Protein AF-A2HF46-F1 (afdb_monomer)

Structure (mmCIF, N/CA/C/O backbone):
data_AF-A2HF46-F1
#
_entry.id   AF-A2HF46-F1
#
loop_
_atom_site.group_PDB
_atom_site.id
_atom_site.type_symbol
_atom_site.label_atom_id
_atom_site.label_alt_id
_atom_site.label_comp_id
_atom_site.label_asym_id
_atom_site.label_entity_id
_atom_site.label_seq_id
_atom_site.pdbx_PDB_ins_code
_atom_site.Cartn_x
_atom_site.Cartn_y
_atom_site.Cartn_z
_atom_site.occupancy
_atom_site.B_iso_or_equiv
_atom_site.auth_seq_id
_atom_site.auth_comp_id
_atom_site.auth_asym_id
_atom_site.auth_atom_id
_atom_site.pdbx_PDB_model_num
ATOM 1 N N . MET A 1 1 ? 88.690 18.886 -128.920 1.00 40.12 1 MET A N 1
ATOM 2 C CA . MET A 1 1 ? 88.662 17.830 -127.889 1.00 40.12 1 MET A CA 1
ATOM 3 C C . MET A 1 1 ? 87.475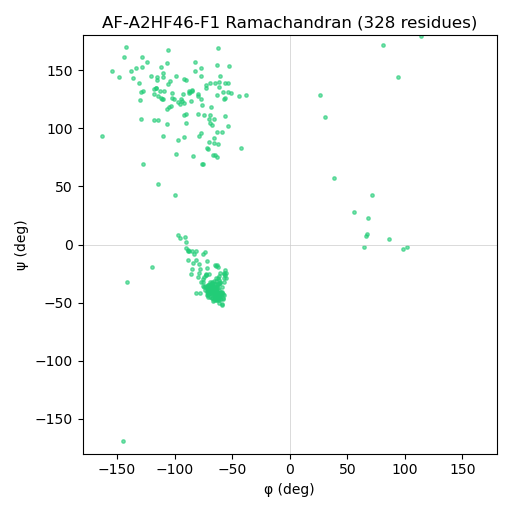 18.103 -126.992 1.00 40.12 1 MET A C 1
ATOM 5 O O . MET A 1 1 ? 87.341 19.216 -126.506 1.00 40.12 1 MET A O 1
ATOM 9 N N . SER A 1 2 ? 86.586 17.118 -126.923 1.00 44.44 2 SER A N 1
ATOM 10 C CA . SER A 1 2 ? 85.356 17.098 -126.138 1.00 44.44 2 SER A CA 1
ATOM 11 C C . SER A 1 2 ? 85.666 16.823 -124.667 1.00 44.44 2 SER A C 1
ATOM 13 O O . SER A 1 2 ? 86.556 16.020 -124.392 1.00 44.44 2 SER A O 1
ATOM 15 N N . SER A 1 3 ? 84.902 17.429 -123.761 1.00 46.41 3 SER A N 1
ATOM 16 C CA . SER A 1 3 ? 84.481 16.767 -122.523 1.00 46.41 3 SER A CA 1
ATOM 17 C C . SER A 1 3 ? 83.308 17.536 -121.910 1.00 46.41 3 SER A C 1
ATOM 19 O O . SER A 1 3 ? 83.496 18.499 -121.166 1.00 46.41 3 SER A O 1
ATOM 21 N N . GLU A 1 4 ? 82.096 17.099 -122.250 1.00 52.16 4 GLU A N 1
ATOM 22 C CA . GLU A 1 4 ? 80.909 17.287 -121.416 1.00 52.16 4 GLU A CA 1
ATOM 23 C C . GLU A 1 4 ? 81.161 16.655 -120.040 1.00 52.16 4 GLU A C 1
ATOM 25 O O . GLU A 1 4 ? 81.597 15.507 -119.947 1.00 52.16 4 GLU A O 1
ATOM 30 N N . VAL A 1 5 ? 80.875 17.395 -118.969 1.00 51.78 5 VAL A N 1
ATOM 31 C CA . VAL A 1 5 ? 80.829 16.857 -117.605 1.00 51.78 5 VAL A CA 1
ATOM 32 C C . VAL A 1 5 ? 79.366 16.777 -117.188 1.00 51.78 5 VAL A C 1
ATOM 34 O O . VAL A 1 5 ? 78.722 17.778 -116.882 1.00 51.78 5 VAL A O 1
ATOM 37 N N . THR A 1 6 ? 78.836 15.560 -117.203 1.00 53.19 6 THR A N 1
ATOM 38 C CA . THR A 1 6 ? 77.511 15.198 -116.698 1.00 53.19 6 THR A CA 1
ATOM 39 C C . THR A 1 6 ? 77.478 15.131 -115.167 1.00 53.19 6 THR A C 1
ATOM 41 O O . THR A 1 6 ? 78.187 14.335 -114.560 1.00 53.19 6 THR A O 1
ATOM 44 N N . ARG A 1 7 ? 76.606 15.970 -114.592 1.00 61.38 7 ARG A N 1
ATOM 45 C CA . ARG A 1 7 ? 75.679 15.785 -113.452 1.00 61.38 7 ARG A CA 1
ATOM 46 C C . ARG A 1 7 ? 76.002 14.738 -112.366 1.00 61.38 7 ARG A C 1
ATOM 48 O O . ARG A 1 7 ? 76.012 13.542 -112.634 1.00 61.38 7 ARG A O 1
ATOM 55 N N . ALA A 1 8 ? 75.969 15.182 -111.108 1.00 50.22 8 ALA A N 1
ATOM 56 C CA . ALA A 1 8 ? 75.454 14.383 -109.995 1.00 50.22 8 ALA A CA 1
ATOM 57 C C . ALA A 1 8 ? 74.435 15.223 -109.204 1.00 50.22 8 ALA A C 1
ATOM 59 O O . ALA A 1 8 ? 74.787 16.196 -108.539 1.00 50.22 8 ALA A O 1
ATOM 60 N N . GLU A 1 9 ? 73.155 14.875 -109.331 1.00 51.88 9 GLU A N 1
ATOM 61 C CA . GLU A 1 9 ? 72.095 15.348 -108.444 1.00 51.88 9 GLU A CA 1
ATOM 62 C C . GLU A 1 9 ? 72.312 14.698 -107.077 1.00 51.88 9 GLU A C 1
ATOM 64 O O . GLU A 1 9 ? 72.171 13.486 -106.929 1.00 51.88 9 GLU A O 1
ATOM 69 N N . ASN A 1 10 ? 72.680 15.496 -106.074 1.00 55.69 10 ASN A N 1
ATOM 70 C CA . ASN A 1 10 ? 72.633 15.059 -104.685 1.00 55.69 10 ASN A CA 1
ATOM 71 C C . ASN A 1 10 ? 71.162 14.942 -104.273 1.00 55.69 10 ASN A C 1
ATOM 73 O O . ASN A 1 10 ? 70.575 15.889 -103.744 1.00 55.69 10 ASN A O 1
ATOM 77 N N . GLU A 1 11 ? 70.565 13.774 -104.508 1.00 54.84 11 GLU A N 1
ATOM 78 C CA . GLU A 1 11 ? 69.392 13.342 -103.759 1.00 54.84 11 GLU A CA 1
ATOM 79 C C . GLU A 1 11 ? 69.776 13.304 -102.275 1.00 54.84 11 GLU A C 1
ATOM 81 O O . GLU A 1 11 ? 70.360 12.344 -101.769 1.00 54.84 11 GLU A O 1
ATOM 86 N N . TYR A 1 12 ? 69.445 14.375 -101.551 1.00 55.72 12 TYR A N 1
ATOM 87 C CA . TYR A 1 12 ? 69.321 14.328 -100.101 1.00 55.72 12 TYR A CA 1
ATOM 88 C C . TYR A 1 12 ? 68.190 13.350 -99.776 1.00 55.72 12 TYR A C 1
ATOM 90 O O . TYR A 1 12 ? 67.029 13.725 -99.616 1.00 55.72 12 TYR A O 1
ATOM 98 N N . SER A 1 13 ? 68.534 12.068 -99.690 1.00 54.44 13 SER A N 1
ATOM 99 C CA . SER A 1 13 ? 67.703 11.046 -99.078 1.00 54.44 13 SER A CA 1
ATOM 100 C C . SER A 1 13 ? 67.338 11.527 -97.671 1.00 54.44 13 SER A C 1
ATOM 102 O O . SER A 1 13 ? 68.145 11.416 -96.746 1.00 54.44 13 SER A O 1
ATOM 104 N N . LYS A 1 14 ? 66.110 12.028 -97.479 1.00 58.28 14 LYS A N 1
ATOM 105 C CA . LYS A 1 14 ? 65.478 12.128 -96.156 1.00 58.28 14 LYS A CA 1
ATOM 106 C C . LYS A 1 14 ? 65.265 10.706 -95.631 1.00 58.28 14 LYS A C 1
ATOM 108 O O . LYS A 1 14 ? 64.164 10.168 -95.662 1.00 58.28 14 LYS A O 1
ATOM 113 N N . LYS A 1 15 ? 66.342 10.080 -95.157 1.00 64.19 15 LYS A N 1
ATOM 114 C CA . LYS A 1 15 ? 66.263 8.896 -94.309 1.00 64.19 15 LYS A CA 1
ATOM 115 C C . LYS A 1 15 ? 65.887 9.389 -92.924 1.00 64.19 15 LYS A C 1
ATOM 117 O O . LYS A 1 15 ? 66.737 9.841 -92.158 1.00 64.19 15 LYS A O 1
ATOM 122 N N . THR A 1 16 ? 64.598 9.337 -92.619 1.00 61.47 16 THR A N 1
ATOM 123 C CA . THR A 1 16 ? 64.128 9.382 -91.238 1.00 61.47 16 THR A CA 1
ATOM 124 C C . THR A 1 16 ? 64.820 8.234 -90.509 1.00 61.47 16 THR A C 1
ATOM 126 O O . THR A 1 16 ? 64.578 7.070 -90.823 1.00 61.47 16 THR A O 1
ATOM 129 N N . HIS A 1 17 ? 65.741 8.547 -89.604 1.00 65.56 17 HIS A N 1
ATOM 130 C CA . HIS A 1 17 ? 66.353 7.551 -88.737 1.00 65.56 17 HIS A CA 1
ATOM 131 C C . HIS A 1 17 ? 65.698 7.675 -87.365 1.00 65.56 17 HIS A C 1
ATOM 133 O O . HIS A 1 17 ? 65.527 8.773 -86.840 1.00 65.56 17 HIS A O 1
ATOM 139 N N . ILE A 1 18 ? 65.256 6.542 -86.830 1.00 69.81 18 ILE A N 1
ATOM 140 C CA . ILE A 1 18 ? 64.544 6.455 -85.559 1.00 69.81 18 ILE A CA 1
ATOM 141 C C . ILE A 1 18 ? 65.448 5.675 -84.614 1.00 69.81 18 ILE A C 1
ATOM 143 O O . ILE A 1 18 ? 65.908 4.586 -84.962 1.00 69.81 18 ILE A O 1
ATOM 147 N N . HIS A 1 19 ? 65.709 6.224 -83.428 1.00 74.44 19 HIS A N 1
ATOM 148 C CA . HIS A 1 19 ? 66.385 5.489 -82.368 1.00 74.44 19 HIS A CA 1
ATOM 149 C C . HIS A 1 19 ? 65.351 4.889 -81.420 1.00 74.44 19 HIS A C 1
ATOM 151 O O . HIS A 1 19 ? 64.557 5.610 -80.822 1.00 74.44 19 HIS A O 1
ATOM 157 N N . THR A 1 20 ? 65.355 3.566 -81.282 1.00 80.69 20 THR A N 1
ATOM 158 C CA . THR A 1 20 ? 64.584 2.874 -80.243 1.00 80.69 20 THR A CA 1
ATOM 159 C C . THR A 1 20 ? 65.350 2.895 -78.925 1.00 80.69 20 THR A C 1
ATOM 161 O O . THR A 1 20 ? 66.574 2.997 -78.936 1.00 80.69 20 THR A O 1
ATOM 164 N N . ILE A 1 21 ? 64.664 2.742 -77.787 1.00 81.44 21 ILE A N 1
ATOM 165 C CA . ILE A 1 21 ? 65.291 2.758 -76.450 1.00 81.44 21 ILE A CA 1
ATOM 166 C C . ILE A 1 21 ? 66.421 1.717 -76.311 1.00 81.44 21 ILE A C 1
ATOM 168 O O . ILE A 1 21 ? 67.405 1.956 -75.623 1.00 81.44 21 ILE A O 1
ATOM 172 N N . ALA A 1 22 ? 66.319 0.609 -77.056 1.00 80.31 22 ALA A N 1
ATOM 173 C CA . ALA A 1 22 ? 67.330 -0.444 -77.152 1.00 80.31 22 ALA A CA 1
ATOM 174 C C . ALA A 1 22 ? 68.654 0.007 -77.802 1.00 80.31 22 ALA A C 1
ATOM 176 O O . ALA A 1 22 ? 69.669 -0.662 -77.636 1.00 80.31 22 ALA A O 1
ATOM 177 N N . ASN A 1 23 ? 68.666 1.138 -78.519 1.00 86.38 23 ASN A N 1
ATOM 178 C CA . ASN A 1 23 ? 69.874 1.684 -79.144 1.00 86.38 23 ASN A CA 1
ATOM 179 C C . ASN A 1 23 ? 70.808 2.355 -78.124 1.00 86.38 23 ASN A C 1
ATOM 181 O O . ASN A 1 23 ? 71.918 2.736 -78.486 1.00 86.38 23 ASN A O 1
ATOM 185 N N . ILE A 1 24 ? 70.367 2.515 -76.870 1.00 83.44 24 ILE A N 1
ATOM 186 C CA . ILE A 1 24 ? 71.181 3.011 -75.762 1.00 83.44 24 ILE A CA 1
ATOM 187 C C . ILE A 1 24 ? 71.264 1.899 -74.716 1.00 83.44 24 ILE A C 1
ATOM 189 O O . ILE A 1 24 ? 70.296 1.608 -74.010 1.00 83.44 24 ILE A O 1
ATOM 193 N N . THR A 1 25 ? 72.436 1.273 -74.628 1.00 85.69 25 THR A N 1
ATOM 194 C CA . THR A 1 25 ? 72.727 0.201 -73.670 1.00 85.69 25 THR A CA 1
ATOM 195 C C . THR A 1 25 ? 72.347 0.633 -72.249 1.00 85.69 25 THR A C 1
ATOM 197 O O . THR A 1 25 ? 72.730 1.713 -71.804 1.00 85.69 25 THR A O 1
ATOM 200 N N . ASN A 1 26 ? 71.590 -0.212 -71.543 1.00 85.19 26 ASN A N 1
ATOM 201 C CA . ASN A 1 26 ? 71.140 -0.036 -70.151 1.00 85.19 26 ASN A CA 1
ATOM 202 C C . ASN A 1 26 ? 70.155 1.121 -69.880 1.00 85.19 26 ASN A C 1
ATOM 204 O O . ASN A 1 26 ? 69.815 1.375 -68.721 1.00 85.19 26 ASN A O 1
ATOM 208 N N . LEU A 1 27 ? 69.637 1.806 -70.908 1.00 84.19 27 LEU A N 1
ATOM 209 C CA . LEU A 1 27 ? 68.664 2.888 -70.704 1.00 84.19 27 LEU A CA 1
ATOM 210 C C . LEU A 1 27 ? 67.343 2.377 -70.106 1.00 84.19 27 LEU A C 1
ATOM 212 O O . LEU A 1 27 ? 66.789 3.016 -69.214 1.00 84.19 27 LEU A O 1
ATOM 216 N N . GLN A 1 28 ? 66.866 1.210 -70.552 1.00 84.62 28 GLN A N 1
ATOM 217 C CA . GLN A 1 28 ? 65.639 0.604 -70.026 1.00 84.62 28 GLN A CA 1
ATOM 218 C C . GLN A 1 28 ? 65.771 0.245 -68.538 1.00 84.62 28 GLN A C 1
ATOM 220 O O . GLN A 1 28 ? 64.878 0.553 -67.757 1.00 84.62 28 GLN A O 1
ATOM 225 N N . GLU A 1 29 ? 66.894 -0.348 -68.128 1.00 81.56 29 GLU A N 1
ATOM 226 C CA . GLU A 1 29 ? 67.159 -0.682 -66.721 1.00 81.56 29 GLU A CA 1
ATOM 227 C C . GLU A 1 29 ? 67.271 0.575 -65.850 1.00 81.56 29 GLU A C 1
ATOM 229 O O . GLU A 1 29 ? 66.678 0.632 -64.776 1.00 81.56 29 GLU A O 1
ATOM 234 N N . THR A 1 30 ? 67.953 1.615 -66.346 1.00 82.25 30 THR A N 1
ATOM 235 C CA . THR A 1 30 ? 68.118 2.897 -65.636 1.00 82.25 30 THR A CA 1
ATOM 236 C C . THR A 1 30 ? 66.785 3.621 -65.423 1.00 82.25 30 THR A C 1
ATOM 238 O O . THR A 1 30 ? 66.580 4.264 -64.394 1.00 82.25 30 THR A O 1
ATOM 241 N N . LEU A 1 31 ? 65.870 3.545 -66.395 1.00 79.50 31 LEU A N 1
ATOM 242 C CA . LEU A 1 31 ? 64.523 4.105 -66.261 1.00 79.50 31 LEU A CA 1
ATOM 243 C C . LEU A 1 31 ? 63.672 3.278 -65.296 1.00 79.50 31 LEU A C 1
ATOM 245 O O . LEU A 1 31 ? 63.031 3.847 -64.414 1.00 79.50 31 LEU A O 1
ATOM 249 N N . ASN A 1 32 ? 63.734 1.950 -65.401 1.00 79.00 32 ASN A N 1
ATOM 250 C CA . ASN A 1 32 ? 63.013 1.049 -64.503 1.00 79.00 32 ASN A CA 1
ATOM 251 C C . ASN A 1 32 ? 63.480 1.196 -63.038 1.00 79.00 32 ASN A C 1
ATOM 253 O O . ASN A 1 32 ? 62.683 1.029 -62.119 1.00 79.00 32 ASN A O 1
ATOM 257 N N . SER A 1 33 ? 64.739 1.582 -62.790 1.00 75.00 33 SER A N 1
ATOM 258 C CA . SER A 1 33 ? 65.275 1.783 -61.435 1.00 75.00 33 SER A CA 1
ATOM 259 C C . SER A 1 33 ? 64.939 3.141 -60.801 1.00 75.00 33 SER A C 1
ATOM 261 O O . SER A 1 33 ? 65.307 3.380 -59.654 1.00 75.00 33 SER A O 1
ATOM 263 N N . LYS A 1 34 ? 64.300 4.068 -61.529 1.00 73.88 34 LYS A N 1
ATOM 264 C CA . LYS A 1 34 ? 64.029 5.435 -61.043 1.00 73.88 34 LYS A CA 1
ATOM 265 C C . LYS A 1 34 ? 62.706 5.582 -60.282 1.00 73.88 34 LYS A C 1
ATOM 267 O O . LYS A 1 34 ? 62.532 6.615 -59.644 1.00 73.88 34 LYS A O 1
ATOM 272 N N . SER A 1 35 ? 61.797 4.603 -60.337 1.00 63.38 35 SER A N 1
ATOM 273 C CA . SER A 1 35 ? 60.457 4.730 -59.732 1.00 63.38 35 SER A CA 1
ATOM 274 C C . SER A 1 35 ? 59.915 3.465 -59.047 1.00 63.38 35 SER A C 1
ATOM 276 O O . SER A 1 35 ? 59.214 3.593 -58.048 1.00 63.38 35 SER A O 1
ATOM 278 N N . ASP A 1 36 ? 60.241 2.252 -59.512 1.00 57.47 36 ASP A N 1
ATOM 279 C CA . ASP A 1 36 ? 59.421 1.066 -59.182 1.00 57.47 36 ASP A CA 1
ATOM 280 C C . ASP A 1 36 ? 59.903 0.199 -58.007 1.00 57.47 36 ASP A C 1
ATOM 282 O O . ASP A 1 36 ? 59.319 -0.849 -57.731 1.00 57.47 36 ASP A O 1
ATOM 286 N N . VAL A 1 37 ? 60.917 0.622 -57.250 1.00 63.06 37 VAL A N 1
ATOM 287 C CA . VAL A 1 37 ? 61.273 -0.052 -55.990 1.00 63.06 37 VAL A CA 1
ATOM 288 C C . VAL A 1 37 ? 60.898 0.877 -54.850 1.00 63.06 37 VAL A C 1
ATOM 290 O O . VAL A 1 37 ? 61.644 1.794 -54.520 1.00 63.06 37 VAL A O 1
ATOM 293 N N . GLY A 1 38 ? 59.683 0.676 -54.333 1.00 62.44 38 GLY A N 1
ATOM 294 C CA . GLY A 1 38 ? 59.018 1.539 -53.361 1.00 62.44 38 GLY A CA 1
ATOM 295 C C . GLY A 1 38 ? 59.958 2.123 -52.309 1.00 62.44 38 GLY A C 1
ATOM 296 O O . GLY A 1 38 ? 60.704 1.406 -51.644 1.00 62.44 38 GLY A O 1
ATOM 297 N N . HIS A 1 39 ? 59.890 3.440 -52.154 1.00 70.19 39 HIS A N 1
ATOM 298 C CA . HIS A 1 39 ? 60.522 4.132 -51.046 1.00 70.19 39 HIS A CA 1
ATOM 299 C C . HIS A 1 39 ? 59.473 4.402 -49.968 1.00 70.19 39 HIS A C 1
ATOM 301 O O . HIS A 1 39 ? 58.301 4.651 -50.255 1.00 70.19 39 HIS A O 1
ATOM 307 N N . THR A 1 40 ? 59.902 4.335 -48.714 1.00 69.88 40 THR A N 1
ATOM 308 C CA . THR A 1 40 ? 59.088 4.664 -47.545 1.00 69.88 40 THR A CA 1
ATOM 309 C C . THR A 1 40 ? 59.714 5.854 -46.849 1.00 69.88 40 THR A C 1
ATOM 311 O O . THR A 1 40 ? 60.922 5.838 -46.617 1.00 69.88 40 THR A O 1
ATOM 314 N N . HIS A 1 41 ? 58.901 6.833 -46.467 1.00 75.62 41 HIS A N 1
ATOM 315 C CA . HIS A 1 41 ? 59.361 7.913 -45.610 1.00 75.62 41 HIS A CA 1
ATOM 316 C C . HIS A 1 41 ? 59.217 7.529 -44.138 1.00 75.62 41 HIS A C 1
ATOM 318 O O . HIS A 1 41 ? 58.157 7.062 -43.713 1.00 75.62 41 HIS A O 1
ATOM 324 N N . SER A 1 42 ? 60.276 7.715 -43.353 1.00 77.00 42 SER A N 1
ATOM 325 C CA . SER A 1 42 ? 60.193 7.562 -41.897 1.00 77.00 42 SER A CA 1
ATOM 326 C C . SER A 1 42 ? 59.639 8.838 -41.274 1.00 77.00 42 SER A C 1
ATOM 328 O O . SER A 1 42 ? 59.883 9.935 -41.762 1.00 77.00 42 SER A O 1
ATOM 330 N N . ILE A 1 43 ? 58.918 8.723 -40.157 1.00 75.62 43 ILE A N 1
ATOM 331 C CA . ILE A 1 43 ? 58.291 9.881 -39.492 1.00 75.62 43 ILE A CA 1
ATOM 332 C C . ILE A 1 43 ? 59.311 10.971 -39.105 1.00 75.62 43 ILE A C 1
ATOM 334 O O . ILE A 1 43 ? 58.964 12.146 -39.039 1.00 75.62 43 ILE A O 1
ATOM 338 N N . SER A 1 44 ? 60.576 10.586 -38.905 1.00 75.94 44 SER A N 1
ATOM 339 C CA . SER A 1 44 ? 61.719 11.473 -38.655 1.00 75.94 44 SER A CA 1
ATOM 340 C C . SER A 1 44 ? 62.058 12.409 -39.818 1.00 75.94 44 SER A C 1
ATOM 342 O O . SER A 1 44 ? 62.773 13.383 -39.619 1.00 75.94 44 SER A O 1
ATOM 344 N N . GLU A 1 45 ? 61.581 12.109 -41.026 1.00 79.75 45 GLU A N 1
ATOM 345 C CA . GLU A 1 45 ? 61.799 12.906 -42.238 1.00 79.75 45 GLU A CA 1
ATOM 346 C C . GLU A 1 45 ? 60.737 14.004 -42.408 1.00 79.75 45 GLU A C 1
ATOM 348 O O . GLU A 1 45 ? 60.848 14.844 -43.299 1.00 79.75 45 GLU A O 1
ATOM 353 N N . ILE A 1 46 ? 59.716 14.023 -41.542 1.00 81.31 46 ILE A N 1
ATOM 354 C CA . ILE A 1 46 ? 58.697 15.071 -41.503 1.00 81.31 46 ILE A CA 1
ATOM 355 C C . ILE A 1 46 ? 59.158 16.150 -40.520 1.00 81.31 46 ILE A C 1
ATOM 357 O O . ILE A 1 46 ? 58.909 16.080 -39.312 1.00 81.31 46 ILE A O 1
ATOM 361 N N . THR A 1 47 ? 59.843 17.163 -41.046 1.00 80.75 47 THR A N 1
ATOM 362 C CA . THR A 1 47 ? 60.249 18.349 -40.283 1.00 80.75 47 THR A CA 1
ATOM 363 C C . THR A 1 47 ? 59.020 19.016 -39.651 1.00 80.75 47 THR A C 1
ATOM 365 O O . THR A 1 47 ? 57.960 19.096 -40.269 1.00 80.75 47 THR A O 1
ATOM 368 N N . ASP A 1 48 ? 59.144 19.473 -38.404 1.00 77.94 48 ASP A N 1
ATOM 369 C CA . ASP A 1 48 ? 58.106 20.192 -37.642 1.00 77.94 48 ASP A CA 1
ATOM 370 C C . ASP A 1 48 ? 56.844 19.398 -37.246 1.00 77.94 48 ASP A C 1
ATOM 372 O O . ASP A 1 48 ? 55.905 19.969 -36.677 1.00 77.94 48 ASP A O 1
ATOM 376 N N . LEU A 1 49 ? 56.815 18.074 -37.446 1.00 80.88 49 LEU A N 1
ATOM 377 C CA . LEU A 1 49 ? 55.695 17.243 -36.988 1.00 80.88 49 LEU A CA 1
ATOM 378 C C . LEU A 1 49 ? 55.529 17.293 -35.461 1.00 80.88 49 LEU A C 1
ATOM 380 O O . LEU A 1 49 ? 54.408 17.437 -34.970 1.00 80.88 49 LEU A O 1
ATOM 384 N N . ASN A 1 50 ? 56.639 17.242 -34.715 1.00 74.31 50 ASN A N 1
ATOM 385 C CA . ASN A 1 50 ? 56.614 17.334 -33.251 1.00 74.31 50 ASN A CA 1
ATOM 386 C C . ASN A 1 50 ? 56.061 18.693 -32.781 1.00 74.31 50 ASN A C 1
ATOM 388 O O . ASN A 1 50 ? 55.193 18.748 -31.915 1.00 74.31 50 ASN A O 1
ATOM 392 N N . VAL A 1 51 ? 56.470 19.782 -33.443 1.00 75.94 51 VAL A N 1
ATOM 393 C CA . VAL A 1 51 ? 55.993 21.149 -33.164 1.00 75.94 51 VAL A CA 1
ATOM 394 C C . VAL A 1 51 ? 54.495 21.298 -33.470 1.00 75.94 51 VAL A C 1
ATOM 396 O O . VAL A 1 51 ? 53.766 21.959 -32.730 1.00 75.94 51 VAL A O 1
ATOM 399 N N . SER A 1 52 ? 54.004 20.674 -34.545 1.00 75.88 52 SER A N 1
ATOM 400 C CA . SER A 1 52 ? 52.578 20.700 -34.907 1.00 75.88 52 SER A CA 1
ATOM 401 C C . SER A 1 52 ? 51.703 19.869 -33.962 1.00 75.88 52 SER A C 1
ATOM 403 O O . SER A 1 52 ? 50.566 20.256 -33.684 1.00 75.88 52 SER A O 1
ATOM 405 N N . LEU A 1 53 ? 52.214 18.743 -33.454 1.00 75.62 53 LEU A N 1
ATOM 406 C CA . LEU A 1 53 ? 51.505 17.902 -32.485 1.00 75.62 53 LEU A CA 1
ATOM 407 C C . LEU A 1 53 ? 51.411 18.568 -31.108 1.00 75.62 53 LEU A C 1
ATOM 409 O O . LEU A 1 53 ? 50.339 18.544 -30.504 1.00 75.62 53 LEU A O 1
ATOM 413 N N . GLU A 1 54 ? 52.476 19.227 -30.648 1.00 68.31 54 GLU A N 1
ATOM 414 C CA . GLU A 1 54 ? 52.467 19.986 -29.390 1.00 68.31 54 GLU A CA 1
ATOM 415 C C . GLU A 1 54 ? 51.463 21.153 -29.424 1.00 68.31 54 GLU A C 1
ATOM 417 O O . GLU A 1 54 ? 50.776 21.395 -28.434 1.00 68.31 54 GLU A O 1
ATOM 422 N N . LYS A 1 55 ? 51.261 21.802 -30.582 1.00 69.19 55 LYS A N 1
ATOM 423 C CA . LYS A 1 55 ? 50.227 22.845 -30.759 1.00 69.19 55 LYS A CA 1
ATOM 424 C C . LYS A 1 55 ? 48.785 22.326 -30.738 1.00 69.19 55 LYS A C 1
ATOM 426 O O . LYS A 1 55 ? 47.878 23.092 -30.429 1.00 69.19 55 LYS A O 1
ATOM 431 N N . LYS A 1 56 ? 48.538 21.054 -31.078 1.00 67.06 56 LYS A N 1
ATOM 432 C CA . LYS A 1 56 ? 47.190 20.449 -31.015 1.00 67.06 56 LYS A CA 1
ATOM 433 C C . LYS A 1 56 ? 46.778 20.037 -29.600 1.00 67.06 56 LYS A C 1
ATOM 435 O O . LYS A 1 56 ? 45.596 19.793 -29.372 1.00 67.06 56 LYS A O 1
ATOM 440 N N . ALA A 1 57 ? 47.726 19.933 -28.674 1.00 57.50 57 ALA A N 1
ATOM 441 C CA . ALA A 1 57 ? 47.507 19.433 -27.324 1.00 57.50 57 ALA A CA 1
ATOM 442 C C . ALA A 1 57 ? 47.732 20.526 -26.271 1.00 57.50 57 ALA A C 1
ATOM 444 O O . ALA A 1 57 ? 48.470 20.314 -25.307 1.00 57.50 57 ALA A O 1
ATOM 445 N N . ASP A 1 58 ? 47.085 21.685 -26.419 1.00 62.59 58 ASP A N 1
ATOM 446 C CA . ASP A 1 58 ? 47.060 22.675 -25.343 1.00 62.59 58 ASP A CA 1
ATOM 447 C C . ASP A 1 58 ? 46.150 22.176 -24.205 1.00 62.59 58 ASP A C 1
ATOM 449 O O . ASP A 1 58 ? 44.956 22.468 -24.119 1.00 62.59 58 ASP A O 1
ATOM 453 N N . LYS A 1 59 ? 46.725 21.333 -23.339 1.00 64.38 59 LYS A N 1
ATOM 454 C CA . LYS A 1 59 ? 46.071 20.778 -22.143 1.00 64.38 59 LYS A CA 1
ATOM 455 C C . LYS A 1 59 ? 45.567 21.883 -21.212 1.00 64.38 59 LYS A C 1
ATOM 457 O O . LYS A 1 59 ? 44.629 21.651 -20.457 1.00 64.38 59 LYS A O 1
ATOM 462 N N . THR A 1 60 ? 46.173 23.067 -21.278 1.00 65.69 60 THR A N 1
ATOM 463 C CA . THR A 1 60 ? 45.776 24.257 -20.522 1.00 65.69 60 THR A CA 1
ATOM 464 C C . 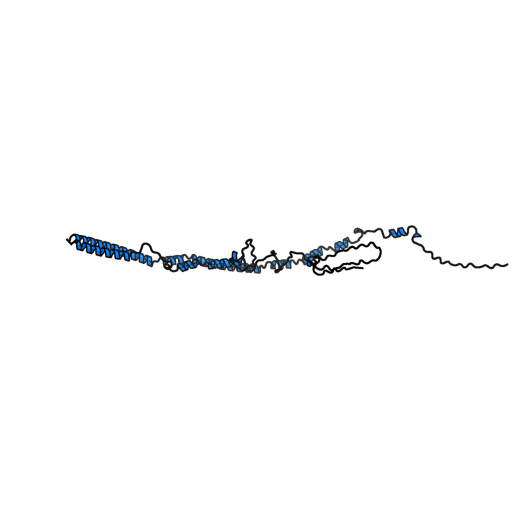THR A 1 60 ? 44.425 24.772 -20.996 1.00 65.69 60 THR A C 1
ATOM 466 O O . THR A 1 60 ? 43.558 24.990 -20.160 1.00 65.69 60 THR A O 1
ATOM 469 N N . TYR A 1 61 ? 44.221 24.868 -22.316 1.00 65.88 61 TYR A N 1
ATOM 470 C CA . TYR A 1 61 ? 42.955 25.293 -22.922 1.00 65.88 61 TYR A CA 1
ATOM 471 C C . TYR A 1 61 ? 41.821 24.305 -22.626 1.00 65.88 61 TYR A C 1
ATOM 473 O O . TYR A 1 61 ? 40.751 24.700 -22.174 1.00 65.88 61 TYR A O 1
ATOM 481 N N . VAL A 1 62 ? 42.067 22.999 -22.795 1.00 66.06 62 VAL A N 1
ATOM 482 C CA . VAL A 1 62 ? 41.049 21.971 -22.507 1.00 66.06 62 VAL A CA 1
ATOM 483 C C . VAL A 1 62 ? 40.676 21.957 -21.023 1.00 66.06 62 VAL A C 1
ATOM 485 O O . VAL A 1 62 ? 39.497 21.849 -20.701 1.00 66.06 62 VAL A O 1
ATOM 488 N N . ASN A 1 63 ? 41.646 22.105 -20.115 1.00 68.00 63 ASN A N 1
ATOM 489 C CA . ASN A 1 63 ? 41.366 22.157 -18.681 1.00 68.00 63 ASN A CA 1
ATOM 490 C C . ASN A 1 63 ? 40.674 23.462 -18.268 1.00 68.00 63 ASN A C 1
ATOM 492 O O . ASN A 1 63 ? 39.753 23.402 -17.461 1.00 68.00 63 ASN A O 1
ATOM 496 N N . SER A 1 64 ? 41.056 24.618 -18.822 1.00 66.38 64 SER A N 1
ATOM 497 C CA . SER A 1 64 ? 40.391 25.891 -18.516 1.00 66.38 64 SER A CA 1
ATOM 498 C C . SER A 1 64 ? 38.958 25.924 -19.038 1.00 66.38 64 SER A C 1
ATOM 500 O O . SER A 1 64 ? 38.061 26.368 -18.336 1.00 66.38 64 SER A O 1
ATOM 502 N N . GLU A 1 65 ? 38.723 25.400 -20.241 1.00 68.56 65 GLU A N 1
ATOM 503 C CA . GLU A 1 65 ? 37.398 25.361 -20.859 1.00 68.56 65 GLU A CA 1
ATOM 504 C C . GLU A 1 65 ? 36.506 24.282 -20.215 1.00 68.56 65 GLU A C 1
ATOM 506 O O . GLU A 1 65 ? 35.287 24.434 -20.159 1.00 68.56 65 GLU A O 1
ATOM 511 N N . LEU A 1 66 ? 37.096 23.206 -19.675 1.00 67.81 66 LEU A N 1
ATOM 512 C CA . LEU A 1 66 ? 36.394 22.233 -18.834 1.00 67.81 66 LEU A CA 1
ATOM 513 C C . LEU A 1 66 ? 36.071 22.815 -17.449 1.00 67.81 66 LEU A C 1
ATOM 515 O O . LEU A 1 66 ? 34.966 22.599 -16.965 1.00 67.81 66 LEU A O 1
ATOM 519 N N . GLU A 1 67 ? 36.979 23.574 -16.828 1.00 65.62 67 GLU A N 1
ATOM 520 C CA . GLU A 1 67 ? 36.702 24.279 -15.568 1.00 65.62 67 GLU A CA 1
ATOM 521 C C . GLU A 1 67 ? 35.667 25.404 -15.731 1.00 65.62 67 GLU A C 1
ATOM 523 O O . GLU A 1 67 ? 34.867 25.609 -14.823 1.00 65.62 67 GLU A O 1
ATOM 528 N N . GLU A 1 68 ? 35.621 26.081 -16.882 1.00 64.38 68 GLU A N 1
ATOM 529 C CA . GLU A 1 68 ? 34.602 27.087 -17.214 1.00 64.38 68 GLU A CA 1
ATOM 530 C C . GLU A 1 68 ? 33.235 26.448 -17.526 1.00 64.38 68 GLU A C 1
ATOM 532 O O . GLU A 1 68 ? 32.200 26.945 -17.086 1.00 64.38 68 GLU A O 1
ATOM 537 N N . LYS A 1 69 ? 33.206 25.303 -18.230 1.00 64.31 69 LYS A N 1
ATOM 538 C CA . LYS A 1 69 ? 31.968 24.539 -18.505 1.00 64.31 69 LYS A CA 1
ATOM 539 C C . LYS A 1 69 ? 31.423 23.814 -17.274 1.00 64.31 69 LYS A C 1
ATOM 541 O O . LYS A 1 69 ? 30.223 23.542 -17.207 1.00 64.31 69 LYS A O 1
ATOM 546 N N . VAL A 1 70 ? 32.275 23.489 -16.302 1.00 58.31 70 VAL A N 1
ATOM 547 C CA . VAL A 1 70 ? 31.864 22.987 -14.984 1.00 58.31 70 VAL A CA 1
ATOM 548 C C . VAL A 1 70 ? 31.535 24.194 -14.113 1.00 58.31 70 VAL A C 1
ATOM 550 O O . VAL A 1 70 ? 32.290 24.604 -13.236 1.00 58.31 70 VAL A O 1
ATOM 553 N N . ASP A 1 71 ? 30.369 24.771 -14.377 1.00 64.38 71 ASP A N 1
ATOM 554 C CA . ASP A 1 71 ? 29.845 25.925 -13.663 1.00 64.38 71 ASP A CA 1
ATOM 555 C C . ASP A 1 71 ? 29.551 25.537 -12.199 1.00 64.38 71 ASP A C 1
ATOM 557 O O . ASP A 1 71 ? 28.473 25.059 -11.826 1.00 64.38 71 ASP A O 1
ATOM 561 N N . ARG A 1 72 ? 30.582 25.652 -11.353 1.00 62.31 72 ARG A N 1
ATOM 562 C CA . ARG A 1 72 ? 30.601 25.233 -9.941 1.00 62.31 72 ARG A CA 1
ATOM 563 C C . ARG A 1 72 ? 29.479 25.913 -9.149 1.00 62.31 72 ARG A C 1
ATOM 565 O O . ARG A 1 72 ? 28.944 25.322 -8.213 1.00 62.31 72 ARG A O 1
ATOM 572 N N . GLY A 1 73 ? 29.079 27.116 -9.573 1.00 62.34 73 GLY A N 1
ATOM 573 C CA . GLY A 1 73 ? 27.923 27.842 -9.053 1.00 62.34 73 GLY A CA 1
ATOM 574 C C . GLY A 1 73 ? 26.589 27.194 -9.428 1.00 62.34 73 GLY A C 1
ATOM 575 O O . GLY A 1 73 ? 25.719 27.065 -8.567 1.00 62.34 73 GLY A O 1
ATOM 576 N N . CYS A 1 74 ? 26.432 26.715 -10.666 1.00 61.84 74 CYS A N 1
ATOM 577 C CA . CYS A 1 74 ? 25.234 26.008 -11.129 1.00 61.84 74 CYS A CA 1
ATOM 578 C C . CYS A 1 74 ? 25.091 24.627 -10.469 1.00 61.84 74 CYS A C 1
ATOM 580 O O . CYS A 1 74 ? 24.012 24.277 -10.006 1.00 61.84 74 CYS A O 1
ATOM 582 N N . MET A 1 75 ? 26.182 23.865 -10.319 1.00 64.69 75 MET A N 1
ATOM 583 C CA . MET A 1 75 ? 26.158 22.594 -9.576 1.00 64.69 75 MET A CA 1
ATOM 584 C C . MET A 1 75 ? 25.859 22.799 -8.086 1.00 64.69 75 MET A C 1
ATOM 586 O O . MET A 1 75 ? 25.033 22.075 -7.536 1.00 64.69 75 MET A O 1
ATOM 590 N N . ALA A 1 76 ? 26.471 23.794 -7.432 1.00 63.44 76 ALA A N 1
ATOM 591 C CA . ALA A 1 76 ? 26.191 24.104 -6.029 1.00 63.44 76 ALA A CA 1
ATOM 592 C C . ALA A 1 76 ? 24.744 24.579 -5.826 1.00 63.44 76 ALA A C 1
ATOM 594 O O . ALA A 1 76 ? 24.060 24.088 -4.935 1.00 63.44 76 ALA A O 1
ATOM 595 N N . SER A 1 77 ? 24.238 25.467 -6.683 1.00 62.91 77 SER A N 1
ATOM 596 C CA . SER A 1 77 ? 22.845 25.930 -6.620 1.00 62.91 77 SER A CA 1
ATOM 597 C C . SER A 1 77 ? 21.834 24.844 -7.010 1.00 62.91 77 SER A C 1
ATOM 599 O O . SER A 1 77 ? 20.768 24.773 -6.407 1.00 62.91 77 SER A O 1
ATOM 601 N N . ALA A 1 78 ? 22.161 23.944 -7.941 1.00 63.62 78 ALA A N 1
ATOM 602 C CA . ALA A 1 78 ? 21.339 22.778 -8.266 1.00 63.62 78 ALA A CA 1
ATOM 603 C C . ALA A 1 78 ? 21.346 21.722 -7.148 1.00 63.62 78 ALA A C 1
ATOM 605 O O . ALA A 1 78 ? 20.324 21.084 -6.915 1.00 63.62 78 ALA A O 1
ATOM 606 N N . LEU A 1 79 ? 22.462 21.544 -6.433 1.00 62.91 79 LEU A N 1
ATOM 607 C CA . LEU A 1 79 ? 22.538 20.685 -5.245 1.00 62.91 79 LEU A CA 1
ATOM 608 C C . LEU A 1 79 ? 21.757 21.282 -4.069 1.00 62.91 79 LEU A C 1
ATOM 610 O O . LEU A 1 79 ? 21.019 20.555 -3.411 1.00 62.91 79 LEU A O 1
ATOM 614 N N . VAL A 1 80 ? 21.847 22.599 -3.864 1.00 63.22 80 VAL A N 1
ATOM 615 C CA . VAL A 1 80 ? 21.033 23.330 -2.880 1.00 63.22 80 VAL A CA 1
ATOM 616 C C . VAL A 1 80 ? 19.541 23.277 -3.233 1.00 63.22 80 VAL A C 1
ATOM 618 O O . VAL A 1 80 ? 18.729 23.214 -2.327 1.00 63.22 80 VAL A O 1
ATOM 621 N N . LYS A 1 81 ? 19.167 23.220 -4.521 1.00 60.75 81 LYS A N 1
ATOM 622 C CA . LYS A 1 81 ? 17.775 22.996 -4.963 1.00 60.75 81 LYS A CA 1
ATOM 623 C C . LYS A 1 81 ? 17.317 21.533 -4.905 1.00 60.75 81 LYS A C 1
ATOM 625 O O . LYS A 1 81 ? 16.127 21.283 -4.844 1.00 60.75 81 LYS A O 1
ATOM 630 N N . LYS A 1 82 ? 18.224 20.549 -4.969 1.00 59.75 82 LYS A N 1
ATOM 631 C CA . LYS A 1 82 ? 17.870 19.115 -4.870 1.00 59.75 82 LYS A CA 1
ATOM 632 C C . LYS A 1 82 ? 17.591 18.660 -3.441 1.00 59.75 82 LYS A C 1
ATOM 634 O O . LYS A 1 82 ? 16.949 17.631 -3.250 1.00 59.75 82 LYS A O 1
ATOM 639 N N . ALA A 1 83 ? 18.084 19.398 -2.456 1.00 56.03 83 ALA A N 1
ATOM 640 C CA . ALA A 1 83 ? 17.588 19.326 -1.098 1.00 56.03 83 ALA A CA 1
ATOM 641 C C . ALA A 1 83 ? 16.591 20.475 -0.946 1.00 56.03 83 ALA A C 1
ATOM 643 O O . ALA A 1 83 ? 17.010 21.575 -0.600 1.00 56.03 83 ALA A O 1
ATOM 644 N N . ASP A 1 84 ? 15.307 20.252 -1.245 1.00 63.59 84 ASP A N 1
ATOM 645 C CA . ASP A 1 84 ? 14.235 21.213 -0.947 1.00 63.59 84 ASP A CA 1
ATOM 646 C C . ASP A 1 84 ? 14.141 21.388 0.574 1.00 63.59 84 ASP A C 1
ATOM 648 O O . ASP A 1 84 ? 13.280 20.828 1.248 1.00 63.59 84 ASP A O 1
ATOM 652 N N . LYS A 1 85 ? 15.097 22.123 1.138 1.00 66.38 85 LYS A N 1
ATOM 653 C CA . LYS A 1 85 ? 15.237 22.337 2.570 1.00 66.38 85 LYS A CA 1
ATOM 654 C C . LYS A 1 85 ? 13.996 23.031 3.118 1.00 66.38 85 LYS A C 1
ATOM 656 O O . LYS A 1 85 ? 13.577 22.710 4.213 1.00 66.38 85 LYS A O 1
ATOM 661 N N . GLU A 1 86 ? 13.375 23.891 2.316 1.00 70.56 86 GLU A N 1
ATOM 662 C CA . GLU A 1 86 ? 12.096 24.527 2.626 1.00 70.56 86 GLU A CA 1
ATOM 663 C C . GLU A 1 86 ? 10.949 23.508 2.727 1.00 70.56 86 GLU A C 1
ATOM 665 O O . GLU A 1 86 ? 10.217 23.543 3.706 1.00 70.56 86 GLU A O 1
ATOM 670 N N . TYR A 1 87 ? 10.849 22.537 1.807 1.00 72.88 87 TYR A N 1
ATOM 671 C CA . TYR A 1 87 ? 9.843 21.465 1.884 1.00 72.88 87 TYR A CA 1
ATOM 672 C C . TYR A 1 87 ? 10.094 20.523 3.066 1.00 72.88 87 TYR A C 1
ATOM 674 O O . TYR A 1 87 ? 9.159 20.097 3.738 1.00 72.88 87 TYR A O 1
ATOM 682 N N . VAL A 1 88 ? 11.357 20.178 3.332 1.00 76.12 88 VAL A N 1
ATOM 683 C CA . VAL A 1 88 ? 11.723 19.338 4.481 1.00 76.12 88 VAL A CA 1
ATOM 684 C C . VAL A 1 88 ? 11.436 20.070 5.793 1.00 76.12 88 VAL A C 1
ATOM 686 O O . VAL A 1 88 ? 10.810 19.485 6.670 1.00 76.12 88 VAL A O 1
ATOM 689 N N . ASP A 1 89 ? 11.815 21.345 5.906 1.00 81.69 89 ASP A N 1
ATOM 690 C CA . ASP A 1 89 ? 11.563 22.167 7.092 1.00 81.69 89 ASP A CA 1
ATOM 691 C C . ASP A 1 89 ? 10.039 22.418 7.275 1.00 81.69 89 ASP A C 1
ATOM 693 O O . ASP A 1 89 ? 9.538 22.388 8.398 1.00 81.69 89 ASP A O 1
ATOM 697 N N . GLU A 1 90 ? 9.263 22.584 6.191 1.00 84.25 90 GLU A N 1
ATOM 698 C CA . GLU A 1 90 ? 7.789 22.664 6.216 1.00 84.25 90 GLU A CA 1
ATOM 699 C C . GLU A 1 90 ? 7.159 21.355 6.713 1.00 84.25 90 GLU A C 1
ATOM 701 O O . GLU A 1 90 ? 6.307 21.368 7.604 1.00 84.25 90 GLU A O 1
ATOM 706 N N . LYS A 1 91 ? 7.608 20.206 6.191 1.00 83.94 91 LYS A N 1
ATOM 707 C CA . LYS A 1 91 ? 7.104 18.893 6.614 1.00 83.94 91 LYS A CA 1
ATOM 708 C C . LYS A 1 91 ? 7.492 18.539 8.043 1.00 83.94 91 LYS A C 1
ATOM 710 O O . LYS A 1 91 ? 6.677 17.936 8.741 1.00 83.94 91 LYS A O 1
ATOM 715 N N . ASP A 1 92 ? 8.674 18.941 8.497 1.00 86.44 92 ASP A N 1
ATOM 716 C CA . ASP A 1 92 ? 9.072 18.802 9.897 1.00 86.44 92 ASP A CA 1
ATOM 717 C C . ASP A 1 92 ? 8.161 19.633 10.814 1.00 86.44 92 ASP A C 1
ATOM 719 O O . ASP A 1 92 ? 7.685 19.114 11.826 1.00 86.44 92 ASP A O 1
ATOM 723 N N . ASN A 1 93 ? 7.821 20.871 10.434 1.00 89.38 93 ASN A N 1
ATOM 724 C CA . ASN A 1 93 ? 6.882 21.703 11.197 1.00 89.38 93 ASN A CA 1
ATOM 725 C C . ASN A 1 93 ? 5.468 21.092 11.250 1.00 89.38 93 ASN A C 1
ATOM 727 O O . ASN A 1 93 ? 4.884 21.006 12.331 1.00 89.38 93 ASN A O 1
ATOM 731 N N . GLU A 1 94 ? 4.944 20.574 10.131 1.00 91.81 94 GLU A N 1
ATOM 732 C CA . GLU A 1 94 ? 3.658 19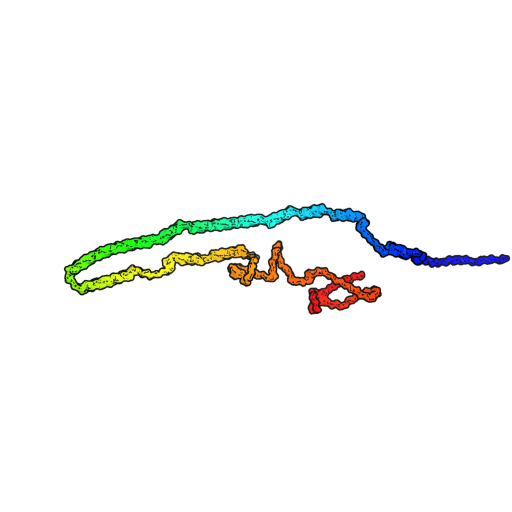.849 10.107 1.00 91.81 94 GLU A CA 1
ATOM 733 C C . GLU A 1 94 ? 3.662 18.612 11.032 1.00 91.81 94 GLU A C 1
ATOM 735 O O . GLU A 1 94 ? 2.648 18.267 11.650 1.00 91.81 94 GLU A O 1
ATOM 740 N N . ILE A 1 95 ? 4.795 17.903 11.121 1.00 91.38 95 ILE A N 1
ATOM 741 C CA . ILE A 1 95 ? 4.954 16.743 12.008 1.00 91.38 95 ILE A CA 1
ATOM 742 C C . ILE A 1 95 ? 4.957 17.185 13.474 1.00 91.38 95 ILE A C 1
ATOM 744 O O . ILE A 1 95 ? 4.271 16.549 14.279 1.00 91.38 95 ILE A O 1
ATOM 748 N N . ILE A 1 96 ? 5.689 18.250 13.815 1.00 92.81 96 ILE A N 1
ATOM 749 C CA . ILE A 1 96 ? 5.762 18.795 15.178 1.00 92.81 96 ILE A CA 1
ATOM 750 C C . ILE A 1 96 ? 4.366 19.190 15.665 1.00 92.81 96 ILE A C 1
ATOM 752 O O . ILE A 1 96 ? 3.929 18.685 16.700 1.00 92.81 96 ILE A O 1
ATOM 756 N N . GLU A 1 97 ? 3.624 19.984 14.887 1.00 92.56 97 GLU A N 1
ATOM 757 C CA . GLU A 1 97 ? 2.269 20.418 15.257 1.00 92.56 97 GLU A CA 1
ATOM 758 C C . GLU A 1 97 ? 1.327 19.228 15.490 1.00 92.56 97 GLU A C 1
ATOM 760 O O . GLU A 1 97 ? 0.572 19.181 16.465 1.00 92.56 97 GLU A O 1
ATOM 765 N N . ARG A 1 98 ? 1.396 18.208 14.624 1.00 91.50 98 ARG A N 1
ATOM 766 C CA . ARG A 1 98 ? 0.574 17.001 14.763 1.00 91.50 98 ARG A CA 1
ATOM 767 C C . ARG A 1 98 ? 0.935 16.203 16.018 1.00 91.50 98 ARG A C 1
ATOM 769 O O . ARG A 1 98 ? 0.040 15.697 16.697 1.00 91.50 98 ARG A O 1
ATOM 776 N N . VAL A 1 99 ? 2.225 16.062 16.323 1.00 91.12 99 VAL A N 1
ATOM 777 C CA . VAL A 1 99 ? 2.705 15.357 17.522 1.00 91.12 99 VAL A CA 1
ATOM 778 C C . VAL A 1 99 ? 2.269 16.089 18.788 1.00 91.12 99 VAL A C 1
ATOM 780 O O . VAL A 1 99 ? 1.748 15.446 19.701 1.00 91.12 99 VAL A O 1
ATOM 783 N N . GLU A 1 100 ? 2.417 17.413 18.832 1.00 92.81 100 GLU A N 1
ATOM 784 C CA . GLU A 1 100 ? 1.965 18.237 19.955 1.00 92.81 100 GLU A CA 1
ATOM 785 C C . GLU A 1 100 ? 0.453 18.116 20.164 1.00 92.81 100 GLU A C 1
ATOM 787 O O . GLU A 1 100 ? 0.005 17.877 21.287 1.00 92.81 100 GLU A O 1
ATOM 792 N N . TRP A 1 101 ? -0.332 18.152 19.083 1.00 92.50 101 TRP A N 1
ATOM 793 C CA . TRP A 1 101 ? -1.781 17.963 19.144 1.00 92.50 101 TRP A CA 1
ATOM 794 C C . TRP A 1 101 ? -2.173 16.596 19.722 1.00 92.50 101 TRP A C 1
ATOM 796 O O . TRP A 1 101 ? -3.017 16.503 20.623 1.00 92.50 101 TRP A O 1
ATOM 806 N N . TYR A 1 102 ? -1.543 15.512 19.252 1.00 86.12 102 TYR A N 1
ATOM 807 C CA . TYR A 1 102 ? -1.784 14.172 19.792 1.00 86.12 102 TYR A CA 1
ATOM 808 C C . TYR A 1 102 ? -1.348 14.055 21.254 1.00 86.12 102 TYR A C 1
ATOM 810 O O . TYR A 1 102 ? -2.054 13.427 22.051 1.00 86.12 102 TYR A O 1
ATOM 818 N N . HIS A 1 103 ? -0.218 14.658 21.625 1.00 91.88 103 HIS A N 1
ATOM 819 C CA . HIS A 1 103 ? 0.282 14.654 22.996 1.00 91.88 103 HIS A CA 1
ATOM 820 C C . HIS A 1 103 ? -0.668 15.398 23.943 1.00 91.88 103 HIS A C 1
ATOM 822 O O . HIS A 1 103 ? -1.039 14.863 24.993 1.00 91.88 103 HIS A O 1
ATOM 828 N N . GLU A 1 104 ? -1.138 16.584 23.553 1.00 92.75 104 GLU A N 1
ATOM 829 C CA . GLU A 1 104 ? -2.095 17.374 24.327 1.00 92.75 104 GLU A CA 1
ATOM 830 C C . GLU A 1 104 ? -3.424 16.621 24.494 1.00 92.75 104 GLU A C 1
ATOM 832 O O . GLU A 1 104 ? -3.943 16.491 25.610 1.00 92.75 104 GLU A O 1
ATOM 837 N N . ARG A 1 105 ? -3.961 16.055 23.404 1.00 91.94 105 ARG A N 1
ATOM 838 C CA . ARG A 1 105 ? -5.205 15.272 23.427 1.00 91.94 105 ARG A CA 1
ATOM 839 C C . ARG A 1 105 ? -5.082 14.040 24.323 1.00 91.94 105 ARG A C 1
ATOM 841 O O . ARG A 1 105 ? -5.970 13.782 25.137 1.00 91.94 105 ARG A O 1
ATOM 848 N N . THR A 1 106 ? -3.977 13.304 24.214 1.00 84.12 106 THR A N 1
ATOM 849 C CA . THR A 1 106 ? -3.710 12.113 25.035 1.00 84.12 106 THR A CA 1
ATOM 850 C C . THR A 1 106 ? -3.586 12.482 26.509 1.00 84.12 106 THR A C 1
ATOM 852 O O . THR A 1 106 ? -4.182 11.820 27.358 1.00 84.12 106 THR A O 1
ATOM 855 N N . THR A 1 107 ? -2.894 13.580 26.819 1.00 88.06 107 THR A N 1
ATOM 856 C CA . THR A 1 107 ? -2.742 14.089 28.188 1.00 88.06 107 THR A CA 1
ATOM 857 C C . THR A 1 107 ? -4.088 14.482 28.794 1.00 88.06 107 THR A C 1
ATOM 859 O O . THR A 1 107 ? -4.373 14.115 29.933 1.00 88.06 107 THR A O 1
ATOM 862 N N . LYS A 1 108 ? -4.966 15.151 28.032 1.00 86.38 108 LYS A N 1
ATOM 863 C CA . LYS A 1 108 ? -6.336 15.469 28.475 1.00 86.38 108 LYS A CA 1
ATOM 864 C C . LYS A 1 108 ? -7.146 14.202 28.764 1.00 86.38 108 LYS A C 1
ATOM 866 O O . LYS A 1 108 ? -7.737 14.101 29.833 1.00 86.38 108 LYS A O 1
ATOM 871 N N . ILE A 1 109 ? -7.122 13.216 27.863 1.00 83.44 109 ILE A N 1
ATOM 872 C CA . ILE A 1 109 ? -7.837 11.939 28.042 1.00 83.44 109 ILE A CA 1
ATOM 873 C C . ILE A 1 109 ? -7.322 11.184 29.270 1.00 83.44 109 ILE A C 1
ATOM 875 O O . ILE A 1 109 ? -8.119 10.687 30.064 1.00 83.44 109 ILE A O 1
ATOM 879 N N . LEU A 1 110 ? -6.000 11.095 29.437 1.00 81.31 110 LEU A N 1
ATOM 880 C CA . LEU A 1 110 ? -5.386 10.446 30.592 1.00 81.31 110 LEU A CA 1
ATOM 881 C C . LEU A 1 110 ? -5.749 11.168 31.885 1.00 81.31 110 LEU A C 1
ATOM 883 O O . LEU A 1 110 ? -6.108 10.498 32.843 1.00 81.31 110 LEU A O 1
ATOM 887 N N . LYS A 1 111 ? -5.739 12.505 31.903 1.00 81.25 111 LYS A N 1
ATOM 888 C CA . LYS A 1 111 ? -6.153 13.294 33.069 1.00 81.25 111 LYS A CA 1
ATOM 889 C C . LYS A 1 111 ? -7.613 13.035 33.439 1.00 81.25 111 LYS A C 1
ATOM 891 O O . LYS A 1 111 ? -7.891 12.804 34.605 1.00 81.25 111 LYS A O 1
ATOM 896 N N . THR A 1 112 ? -8.523 12.989 32.465 1.00 74.25 112 THR A N 1
ATOM 897 C CA . THR A 1 112 ? -9.936 12.652 32.710 1.00 74.25 112 THR A CA 1
ATOM 898 C C . THR A 1 112 ? -10.117 11.209 33.190 1.00 74.25 112 THR A C 1
ATOM 900 O O . THR A 1 112 ? -10.942 10.955 34.059 1.00 74.25 112 THR A O 1
ATOM 903 N N . LYS A 1 113 ? -9.349 10.247 32.660 1.00 72.62 113 LYS A N 1
ATOM 904 C CA . LYS A 1 113 ? -9.411 8.839 33.098 1.00 72.62 113 LYS A CA 1
ATOM 905 C C . LYS A 1 113 ? -8.740 8.592 34.453 1.00 72.62 113 LYS A C 1
ATOM 907 O O . LYS A 1 113 ? -9.133 7.665 35.153 1.00 72.62 113 LYS A O 1
ATOM 912 N N . ALA A 1 114 ? -7.728 9.384 34.792 1.00 67.75 114 ALA A N 1
ATOM 913 C CA . ALA A 1 114 ? -6.996 9.326 36.053 1.00 67.75 114 ALA A CA 1
ATOM 914 C C . ALA A 1 114 ? -7.611 10.220 37.139 1.00 67.75 114 ALA A C 1
ATOM 916 O O . ALA A 1 114 ? -7.057 10.285 38.234 1.00 67.75 114 ALA A O 1
ATOM 917 N N . ASP A 1 115 ? -8.724 10.904 36.855 1.00 69.38 115 ASP A N 1
ATOM 918 C CA . ASP A 1 115 ? -9.431 11.729 37.828 1.00 69.38 115 ASP A CA 1
ATOM 919 C C . ASP A 1 115 ? -10.114 10.829 38.870 1.00 69.38 115 ASP A C 1
ATOM 921 O O . ASP A 1 115 ? -11.288 10.455 38.780 1.00 69.38 115 ASP A O 1
ATOM 925 N N . THR A 1 116 ? -9.319 10.414 39.855 1.00 68.69 116 THR A N 1
ATOM 926 C CA . THR A 1 116 ? -9.737 9.551 40.959 1.00 68.69 116 THR A CA 1
ATOM 927 C C . THR A 1 116 ? -10.814 10.205 41.814 1.00 68.69 116 THR A C 1
ATOM 929 O O . THR A 1 116 ? -11.543 9.473 42.473 1.00 68.69 116 THR A O 1
ATOM 932 N N . GLY A 1 117 ? -10.965 11.537 41.754 1.00 72.62 117 GLY A N 1
ATOM 933 C CA . GLY A 1 117 ? -12.011 12.291 42.446 1.00 72.62 117 GLY A CA 1
ATOM 934 C C . GLY A 1 117 ? -13.411 12.075 41.865 1.00 72.62 117 GLY A C 1
ATOM 935 O O . GLY A 1 117 ? -14.378 11.953 42.616 1.00 72.62 117 GLY A O 1
ATOM 936 N N . TRP A 1 118 ? -13.539 11.963 40.536 1.00 69.69 118 TRP A N 1
ATOM 937 C CA . TRP A 1 118 ? -14.822 11.634 39.900 1.00 69.69 118 TRP A CA 1
ATOM 938 C C . TRP A 1 118 ? -15.207 10.178 40.164 1.00 69.69 118 TRP A C 1
ATOM 940 O O . TRP A 1 118 ? -16.347 9.892 40.517 1.00 69.69 118 TRP A O 1
ATOM 950 N N . VAL A 1 119 ? -14.244 9.255 40.063 1.00 67.31 119 VAL A N 1
ATOM 951 C CA . VAL A 1 119 ? -14.477 7.833 40.351 1.00 67.31 119 VAL A CA 1
ATOM 952 C C . VAL A 1 119 ? -14.803 7.614 41.828 1.00 67.31 119 VAL A C 1
ATOM 954 O O . VAL A 1 119 ? -15.728 6.860 42.113 1.00 67.31 119 VAL A O 1
ATOM 957 N N . SER A 1 120 ? -14.113 8.282 42.760 1.00 67.69 120 SER A N 1
ATOM 958 C CA . SER A 1 120 ? -14.444 8.212 44.187 1.00 67.69 120 SER A CA 1
ATOM 959 C C . SER A 1 120 ? -15.811 8.824 44.470 1.00 67.69 120 SER A C 1
ATOM 961 O O . SER A 1 120 ? -16.609 8.187 45.135 1.00 67.69 120 SER A O 1
ATOM 963 N N . GLY A 1 121 ? -16.144 9.978 43.881 1.00 69.56 121 GLY A N 1
ATOM 964 C CA . GLY A 1 121 ? -17.475 10.577 44.017 1.00 69.56 121 GLY A CA 1
ATOM 965 C C . GLY A 1 121 ? -18.593 9.696 43.445 1.00 69.56 121 GLY A C 1
ATOM 966 O O . GLY A 1 121 ? -19.640 9.541 44.064 1.00 69.56 121 GLY A O 1
ATOM 967 N N . CYS A 1 122 ? -18.373 9.050 42.297 1.00 65.81 122 CYS A N 1
ATOM 968 C CA . CYS A 1 122 ? -19.312 8.079 41.734 1.00 65.81 122 CYS A CA 1
ATOM 969 C C . CYS A 1 122 ? -19.392 6.784 42.551 1.00 65.81 122 CYS A C 1
ATOM 971 O O . CYS A 1 122 ? -20.454 6.173 42.581 1.00 65.81 122 CYS A O 1
ATOM 973 N N . LEU A 1 123 ? -18.302 6.348 43.190 1.00 63.34 123 LEU A N 1
ATOM 974 C CA . LEU A 1 123 ? -18.296 5.212 44.115 1.00 63.34 123 LEU A CA 1
ATOM 975 C C . LEU A 1 123 ? -19.009 5.552 45.425 1.00 63.34 123 LEU A C 1
ATOM 977 O O . LEU A 1 123 ? -19.747 4.710 45.914 1.00 63.34 123 LEU A O 1
ATOM 981 N N . ASP A 1 124 ? -18.869 6.775 45.933 1.00 62.97 124 ASP A N 1
ATOM 982 C CA . ASP A 1 124 ? -19.590 7.273 47.108 1.00 62.97 124 ASP A CA 1
ATOM 983 C C . ASP A 1 124 ? -21.093 7.427 46.826 1.00 62.97 124 ASP A C 1
ATOM 985 O O . ASP A 1 124 ? -21.910 7.208 47.714 1.00 62.97 124 ASP A O 1
ATOM 989 N N . LEU A 1 125 ? -21.469 7.754 45.582 1.00 61.59 125 LEU A N 1
ATOM 990 C CA . LEU A 1 125 ? -22.863 7.788 45.117 1.00 61.59 125 LEU A CA 1
ATOM 991 C C . LEU A 1 125 ? -23.420 6.395 44.765 1.00 61.59 125 LEU A C 1
ATOM 993 O O . LEU A 1 125 ? -24.627 6.192 44.840 1.00 61.59 125 LEU A O 1
ATOM 997 N N . LYS A 1 126 ? -22.564 5.441 44.360 1.00 56.72 126 LYS A N 1
ATOM 998 C CA . LYS A 1 126 ? -22.924 4.030 44.107 1.00 56.72 126 LYS A CA 1
ATOM 999 C C . LYS A 1 126 ? -22.902 3.158 45.355 1.00 56.72 126 LYS A C 1
ATOM 1001 O O . LYS A 1 126 ? -23.485 2.076 45.333 1.00 56.72 126 LYS A O 1
ATOM 1006 N N . ALA A 1 127 ? -22.195 3.575 46.401 1.00 55.75 127 ALA A N 1
ATOM 1007 C CA . ALA A 1 127 ? -22.408 3.083 47.744 1.00 55.75 127 ALA A CA 1
ATOM 1008 C C . ALA A 1 127 ? -23.803 3.565 48.105 1.00 55.75 127 ALA A C 1
ATOM 1010 O O . ALA A 1 127 ? -24.006 4.711 48.486 1.00 55.75 127 ALA A O 1
ATOM 1011 N N . ASP A 1 128 ? -24.755 2.697 47.813 1.00 57.41 128 ASP A N 1
ATOM 1012 C CA . ASP A 1 128 ? -26.182 2.926 47.808 1.00 57.41 128 ASP A CA 1
ATOM 1013 C C . ASP A 1 128 ? -26.612 3.181 49.260 1.00 57.41 128 ASP A C 1
ATOM 1015 O O . ASP A 1 128 ? -27.021 2.304 50.016 1.00 57.41 128 ASP A O 1
ATOM 1019 N N . LYS A 1 129 ? -26.329 4.405 49.711 1.00 57.12 129 LYS A N 1
ATOM 1020 C CA . LYS A 1 129 ? -26.395 4.826 51.108 1.00 57.12 129 LYS A CA 1
ATOM 1021 C C . LYS A 1 129 ? -27.814 4.670 51.624 1.00 57.12 129 LYS A C 1
ATOM 1023 O O . LYS A 1 129 ? -28.004 4.288 52.766 1.00 57.12 129 LYS A O 1
ATOM 1028 N N . GLU A 1 130 ? -28.785 4.850 50.736 1.00 58.75 130 GLU A N 1
ATOM 1029 C CA . GLU A 1 130 ? -30.192 4.579 50.975 1.00 58.75 130 GLU A CA 1
ATOM 1030 C C . GLU A 1 130 ? -30.474 3.088 51.210 1.00 58.75 130 GLU A C 1
ATOM 1032 O O . GLU A 1 130 ? -31.165 2.768 52.172 1.00 58.75 130 GLU A O 1
ATOM 1037 N N . THR A 1 131 ? -29.906 2.152 50.434 1.00 57.84 131 THR A N 1
ATOM 1038 C CA . THR A 1 131 ? -30.110 0.714 50.699 1.00 57.84 131 THR A CA 1
ATOM 1039 C C . THR A 1 131 ? -29.380 0.243 51.946 1.00 57.84 131 THR A C 1
ATOM 1041 O O . THR A 1 131 ? -29.939 -0.562 52.686 1.00 57.84 131 THR A O 1
ATOM 1044 N N . VAL A 1 132 ? -28.193 0.774 52.250 1.00 60.12 132 VAL A N 1
ATOM 1045 C CA . VAL A 1 132 ? -27.476 0.491 53.507 1.00 60.12 132 VAL A CA 1
ATOM 1046 C C . VAL A 1 132 ? -28.201 1.095 54.715 1.00 60.12 132 VAL A C 1
ATOM 1048 O O . VAL A 1 132 ? -28.338 0.421 55.739 1.00 60.12 132 VAL A O 1
ATOM 1051 N N . ASP A 1 133 ? -28.724 2.316 54.609 1.00 65.56 133 ASP A N 1
ATOM 1052 C CA . ASP A 1 133 ? -29.506 2.969 55.664 1.00 65.56 133 ASP A CA 1
ATOM 1053 C C . ASP A 1 133 ? -30.859 2.261 55.861 1.00 65.56 133 ASP A C 1
ATOM 1055 O O . ASP A 1 133 ? -31.265 2.031 57.001 1.00 65.56 133 ASP A O 1
ATOM 1059 N N . MET A 1 134 ? -31.520 1.817 54.784 1.00 67.75 134 MET A N 1
ATOM 1060 C CA . MET A 1 134 ? -32.719 0.971 54.852 1.00 67.75 134 MET A CA 1
ATOM 1061 C C . MET A 1 134 ? -32.423 -0.397 55.467 1.00 67.75 134 MET A C 1
ATOM 1063 O O . MET A 1 134 ? -33.213 -0.872 56.284 1.00 67.75 134 MET A O 1
ATOM 1067 N N . LEU A 1 135 ? -31.293 -1.030 55.127 1.00 69.69 135 LEU A N 1
ATOM 1068 C CA . LEU A 1 135 ? -30.863 -2.283 55.754 1.00 69.69 135 LEU A CA 1
ATOM 1069 C C . LEU A 1 135 ? -30.626 -2.069 57.248 1.00 69.69 135 LEU A C 1
ATOM 1071 O O . LEU A 1 135 ? -31.060 -2.874 58.064 1.00 69.69 135 LEU A O 1
ATOM 1075 N N . THR A 1 136 ? -29.983 -0.961 57.611 1.00 69.81 136 THR A N 1
ATOM 1076 C CA . THR A 1 136 ? -29.685 -0.604 59.001 1.00 69.81 136 THR A CA 1
ATOM 1077 C C . THR A 1 136 ? -30.971 -0.359 59.789 1.00 69.81 136 THR A C 1
ATOM 1079 O O . THR A 1 136 ? -31.136 -0.902 60.883 1.00 69.81 136 THR A O 1
ATOM 1082 N N . GLN A 1 137 ? -31.928 0.380 59.221 1.00 68.06 137 GLN A N 1
ATOM 1083 C CA . GLN A 1 137 ? -33.250 0.591 59.816 1.00 68.06 137 GLN A CA 1
ATOM 1084 C C . GLN A 1 137 ? -34.041 -0.716 59.923 1.00 68.06 137 GLN A C 1
ATOM 1086 O O . GLN A 1 137 ? -34.654 -0.976 60.958 1.00 68.06 137 GLN A O 1
ATOM 1091 N N . THR A 1 138 ? -33.976 -1.573 58.904 1.00 70.50 138 THR A N 1
ATOM 1092 C CA . THR A 1 138 ? -34.668 -2.866 58.880 1.00 70.50 138 THR A CA 1
ATOM 1093 C C . THR A 1 138 ? -34.088 -3.806 59.932 1.00 70.50 138 THR A C 1
ATOM 1095 O O . THR A 1 138 ? -34.841 -4.319 60.754 1.00 70.50 138 THR A O 1
ATOM 1098 N N . VAL A 1 139 ? -32.764 -3.962 60.004 1.00 69.44 139 VAL A N 1
ATOM 1099 C CA . VAL A 1 139 ? -32.077 -4.758 61.036 1.00 69.44 139 VAL A CA 1
ATOM 1100 C C . VAL A 1 139 ? -32.376 -4.220 62.436 1.00 69.44 139 VAL A C 1
ATOM 1102 O O . VAL A 1 139 ? -32.651 -5.000 63.349 1.00 69.44 139 VAL A O 1
ATOM 1105 N N . SER A 1 140 ? -32.392 -2.897 62.616 1.00 71.56 140 SER A N 1
ATOM 1106 C CA . SER A 1 140 ? -32.740 -2.274 63.897 1.00 71.56 140 SER A CA 1
ATOM 1107 C C . SER A 1 140 ? -34.205 -2.536 64.280 1.00 71.56 140 SER A C 1
ATOM 1109 O O . SER A 1 140 ? -34.490 -2.928 65.413 1.00 71.56 140 SER A O 1
ATOM 1111 N N . SER A 1 141 ? -35.135 -2.432 63.324 1.00 68.50 141 SER A N 1
ATOM 1112 C CA . SER A 1 141 ? -36.554 -2.748 63.529 1.00 68.50 141 SER A CA 1
ATOM 1113 C C . SER A 1 141 ? -36.791 -4.228 63.839 1.00 68.50 141 SER A C 1
ATOM 1115 O O . SER A 1 141 ? -37.587 -4.538 64.720 1.00 68.50 141 SER A O 1
ATOM 1117 N N . HIS A 1 142 ? -36.046 -5.129 63.191 1.00 69.94 142 HIS A N 1
ATOM 1118 C CA . HIS A 1 142 ? -36.118 -6.571 63.411 1.00 69.94 142 HIS A CA 1
ATOM 1119 C C . HIS A 1 142 ? -35.545 -6.944 64.781 1.00 69.94 142 HIS A C 1
ATOM 1121 O O . HIS A 1 142 ? -36.125 -7.749 65.497 1.00 69.94 142 HIS A O 1
ATOM 1127 N N . THR A 1 143 ? -34.452 -6.296 65.195 1.00 73.06 143 THR A N 1
ATOM 1128 C CA . THR A 1 143 ? -33.876 -6.457 66.540 1.00 73.06 143 THR A CA 1
ATOM 1129 C C . THR A 1 143 ? -34.871 -6.021 67.615 1.00 73.06 143 THR A C 1
ATOM 1131 O O . THR A 1 143 ? -35.069 -6.735 68.593 1.00 73.06 143 THR A O 1
ATOM 1134 N N . ARG A 1 144 ? -35.541 -4.878 67.419 1.00 66.62 144 ARG A N 1
ATOM 1135 C CA . ARG A 1 144 ? -36.597 -4.405 68.323 1.00 66.62 144 ARG A CA 1
ATOM 1136 C C . ARG A 1 144 ? -37.800 -5.355 68.340 1.00 66.62 144 ARG A C 1
ATOM 1138 O O . ARG A 1 144 ? -38.274 -5.673 69.423 1.00 66.62 144 ARG A O 1
ATOM 1145 N N . GLY A 1 145 ? -38.232 -5.848 67.177 1.00 69.62 145 GLY A N 1
ATOM 1146 C CA . GLY A 1 145 ? -39.294 -6.853 67.060 1.00 69.62 145 GLY A CA 1
ATOM 1147 C C . GLY A 1 145 ? -38.962 -8.134 67.825 1.00 69.62 145 GLY A C 1
ATOM 1148 O O . GLY A 1 145 ? -39.743 -8.557 68.659 1.00 69.62 145 GLY A O 1
ATOM 1149 N N . LEU A 1 146 ? -37.748 -8.670 67.675 1.00 72.25 146 LEU A N 1
ATOM 1150 C CA . LEU A 1 146 ? -37.287 -9.840 68.435 1.00 72.25 146 LEU A CA 1
ATOM 1151 C C . LEU A 1 146 ? -37.258 -9.600 69.955 1.00 72.25 146 LEU A C 1
ATOM 1153 O O . LEU A 1 146 ? -37.499 -10.524 70.733 1.00 72.25 146 LEU A O 1
ATOM 1157 N N . MET A 1 147 ? -36.958 -8.374 70.400 1.00 65.25 147 MET A N 1
ATOM 1158 C CA . MET A 1 147 ? -37.014 -8.007 71.820 1.00 65.25 147 MET A CA 1
ATOM 1159 C C . MET A 1 147 ? -38.456 -7.921 72.336 1.00 65.25 147 MET A C 1
ATOM 1161 O O . MET A 1 147 ? -38.730 -8.422 73.426 1.00 65.25 147 MET A O 1
ATOM 1165 N N . GLU A 1 148 ? -39.361 -7.319 71.559 1.00 68.31 148 GLU A N 1
ATOM 1166 C CA . GLU A 1 148 ? -40.799 -7.240 71.849 1.00 68.31 148 GLU A CA 1
ATOM 1167 C C . GLU A 1 148 ? -41.434 -8.640 71.861 1.00 68.31 148 GLU A C 1
ATOM 1169 O O . GLU A 1 148 ? -42.115 -8.991 72.825 1.00 68.31 148 GLU A O 1
ATOM 1174 N N . ASP A 1 149 ? -41.120 -9.483 70.877 1.00 67.12 149 ASP A N 1
ATOM 1175 C CA . ASP A 1 149 ? -41.550 -10.882 70.783 1.00 67.12 149 ASP A CA 1
ATOM 1176 C C . ASP A 1 149 ? -41.015 -11.709 71.956 1.00 67.12 149 ASP A C 1
ATOM 1178 O O . ASP A 1 149 ? -41.748 -12.488 72.560 1.00 67.12 149 ASP A O 1
ATOM 1182 N N . GLY A 1 150 ? -39.755 -11.509 72.357 1.00 67.62 150 GLY A N 1
ATOM 1183 C CA . GLY A 1 150 ? -39.192 -12.144 73.550 1.00 67.62 150 GLY A CA 1
ATOM 1184 C C . GLY A 1 150 ? -39.880 -11.707 74.850 1.00 67.62 150 GLY A C 1
ATOM 1185 O O . GLY A 1 150 ? -39.939 -12.470 75.815 1.00 67.62 150 GLY A O 1
ATOM 1186 N N . GLN A 1 151 ? -40.420 -10.489 74.891 1.00 70.31 151 GLN A N 1
ATOM 1187 C CA . GLN A 1 151 ? -41.185 -9.967 76.021 1.00 70.31 151 GLN A CA 1
ATOM 1188 C C . GLN A 1 151 ? -42.612 -10.531 76.028 1.00 70.31 151 GLN A C 1
ATOM 1190 O O . GLN A 1 151 ? -43.079 -10.985 77.073 1.00 70.31 151 GLN A O 1
ATOM 1195 N N . GLN A 1 152 ? -43.254 -10.610 74.860 1.00 70.00 152 GLN A N 1
ATOM 1196 C CA . GLN A 1 152 ? -44.537 -11.290 74.678 1.00 70.00 152 GLN A CA 1
ATOM 1197 C C . GLN A 1 152 ? -44.438 -12.781 75.005 1.00 70.00 152 GLN A C 1
ATOM 1199 O O . GLN A 1 152 ? -45.328 -13.305 75.661 1.00 70.00 152 GLN A O 1
ATOM 1204 N N . LEU A 1 153 ? -43.341 -13.456 74.643 1.00 67.56 153 LEU A N 1
ATOM 1205 C CA . LEU A 1 153 ? -43.098 -14.862 74.975 1.00 67.56 153 LEU A CA 1
ATOM 1206 C C . LEU A 1 153 ? -43.022 -15.083 76.492 1.00 67.56 153 LEU A C 1
ATOM 1208 O O . LEU A 1 153 ? -43.556 -16.071 76.982 1.00 67.56 153 LEU A O 1
ATOM 1212 N N . LYS A 1 154 ? -42.427 -14.148 77.246 1.00 68.50 154 LYS A N 1
ATOM 1213 C CA . LYS A 1 154 ? -42.421 -14.183 78.720 1.00 68.50 154 LYS A CA 1
ATOM 1214 C C . LYS A 1 154 ? -43.816 -13.980 79.309 1.00 68.50 154 LYS A C 1
ATOM 1216 O O . LYS A 1 154 ? -44.155 -14.618 80.304 1.00 68.50 154 LYS A O 1
ATOM 1221 N N . GLU A 1 155 ? -44.628 -13.104 78.718 1.00 66.88 155 GLU A N 1
ATOM 1222 C CA . GLU A 1 155 ? -46.027 -12.936 79.129 1.00 66.88 155 GLU A CA 1
ATOM 1223 C C . GLU A 1 155 ? -46.881 -14.158 78.770 1.00 66.88 155 GLU A C 1
ATOM 1225 O O . GLU A 1 155 ? -47.707 -14.581 79.574 1.00 66.88 155 GLU A O 1
ATOM 1230 N N . LEU A 1 156 ? -46.627 -14.783 77.620 1.00 63.50 156 LEU A N 1
ATOM 1231 C CA . LEU A 1 156 ? -47.234 -16.047 77.211 1.00 63.50 156 LEU A CA 1
ATOM 1232 C C . LEU A 1 156 ? -46.801 -17.193 78.124 1.00 63.50 156 LEU A C 1
ATOM 1234 O O . LEU A 1 156 ? -47.656 -17.951 78.552 1.00 63.50 156 LEU A O 1
ATOM 1238 N N . GLU A 1 157 ? -45.525 -17.305 78.501 1.00 61.94 157 GLU A N 1
ATOM 1239 C CA . GLU A 1 157 ? -45.050 -18.274 79.499 1.00 61.94 157 GLU A CA 1
ATOM 1240 C C . GLU A 1 157 ? -45.732 -18.060 80.850 1.00 61.94 157 GLU A C 1
ATOM 1242 O O . GLU A 1 157 ? -46.136 -19.026 81.503 1.00 61.94 157 GLU A O 1
ATOM 1247 N N . LYS A 1 158 ? -45.916 -16.803 81.262 1.00 64.50 158 LYS A N 1
ATOM 1248 C CA . LYS A 1 158 ? -46.650 -16.457 82.480 1.00 64.50 158 LYS A CA 1
ATOM 1249 C C . LYS A 1 158 ? -48.125 -16.861 82.375 1.00 64.50 158 LYS A C 1
ATOM 1251 O O . LYS A 1 158 ? -48.620 -17.547 83.265 1.00 64.50 158 LYS A O 1
ATOM 1256 N N . GLY A 1 159 ? -48.793 -16.537 81.268 1.00 60.44 159 GLY A N 1
ATOM 1257 C CA . GLY A 1 159 ? -50.181 -16.921 80.995 1.00 60.44 159 GLY A CA 1
ATOM 1258 C C . GLY A 1 159 ? -50.373 -18.435 80.856 1.00 60.44 159 GLY A C 1
ATOM 1259 O O . GLY A 1 159 ? -51.340 -18.984 81.371 1.00 60.44 159 GLY A O 1
ATOM 1260 N N . VAL A 1 160 ? -49.420 -19.145 80.248 1.00 57.72 160 VAL A N 1
ATOM 1261 C CA . VAL A 1 160 ? -49.371 -20.615 80.169 1.00 57.72 160 VAL A CA 1
ATOM 1262 C C . VAL A 1 160 ? -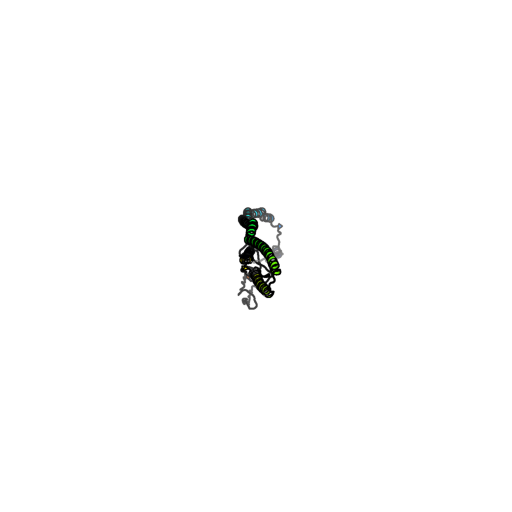49.158 -21.220 81.557 1.00 57.72 160 VAL A C 1
ATOM 1264 O O . VAL A 1 160 ? -49.770 -22.235 81.883 1.00 57.72 160 VAL A O 1
ATOM 1267 N N . THR A 1 161 ? -48.348 -20.592 82.412 1.00 59.56 161 THR A N 1
ATOM 1268 C CA . THR A 1 161 ? -48.161 -21.007 83.811 1.00 59.56 161 THR A CA 1
ATOM 1269 C C . THR A 1 161 ? -49.437 -20.797 84.636 1.00 59.56 161 THR A C 1
ATOM 1271 O O . THR A 1 161 ? -49.799 -21.659 85.435 1.00 59.56 161 THR A O 1
ATOM 1274 N N . GLU A 1 162 ? -50.166 -19.701 84.413 1.00 60.88 162 GLU A N 1
ATOM 1275 C CA . GLU A 1 162 ? -51.473 -19.423 85.029 1.00 60.88 162 GLU A CA 1
ATOM 1276 C C . GLU A 1 162 ? -52.577 -20.373 84.514 1.00 60.88 162 GLU A C 1
ATOM 1278 O O . GLU A 1 162 ? -53.359 -20.905 85.307 1.00 60.88 162 GLU A O 1
ATOM 1283 N N . LEU A 1 163 ? -52.589 -20.685 83.213 1.00 57.59 163 LEU A N 1
ATOM 1284 C CA . LEU A 1 163 ? -53.482 -21.674 82.594 1.00 57.59 163 LEU A CA 1
ATOM 1285 C C . LEU A 1 163 ? -53.195 -23.100 83.077 1.00 57.59 163 LEU A C 1
ATOM 1287 O O . LEU A 1 163 ? -54.123 -23.848 83.352 1.00 57.59 163 LEU A O 1
ATOM 1291 N N . ARG A 1 164 ? -51.926 -23.477 83.274 1.00 53.81 164 ARG A N 1
ATOM 1292 C CA . ARG A 1 164 ? -51.542 -24.772 83.867 1.00 53.81 164 ARG A CA 1
ATOM 1293 C C . ARG A 1 164 ? -52.075 -24.946 85.296 1.00 53.81 164 ARG A C 1
ATOM 1295 O O . ARG A 1 164 ? -52.297 -26.075 85.731 1.00 53.81 164 ARG A O 1
ATOM 1302 N N . ASN A 1 165 ? -52.291 -23.843 86.014 1.00 54.09 165 ASN A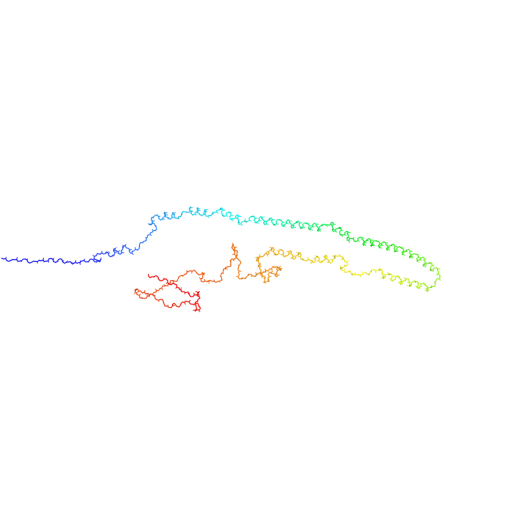 N 1
ATOM 1303 C CA . ASN A 1 165 ? -52.844 -23.830 87.370 1.00 54.09 165 ASN A CA 1
ATOM 1304 C C . ASN A 1 165 ? -54.383 -23.782 87.405 1.00 54.09 165 ASN A C 1
ATOM 1306 O O . ASN A 1 165 ? -54.972 -23.914 88.478 1.00 54.09 165 ASN A O 1
ATOM 1310 N N . THR A 1 166 ? -55.049 -23.638 86.256 1.00 54.06 166 THR A N 1
ATOM 1311 C CA . THR A 1 166 ? -56.508 -23.717 86.133 1.00 54.06 166 THR A CA 1
ATOM 1312 C C . THR A 1 166 ? -56.893 -25.001 85.402 1.00 54.06 166 THR A C 1
ATOM 1314 O O . THR A 1 166 ? -56.310 -25.397 84.401 1.00 54.06 166 THR A O 1
ATOM 1317 N N . LYS A 1 167 ? -57.855 -25.735 85.957 1.00 49.09 167 LYS A N 1
ATOM 1318 C CA . LYS A 1 167 ? -58.236 -27.082 85.513 1.00 49.09 167 LYS A CA 1
ATOM 1319 C C . LYS A 1 167 ? -59.078 -27.001 84.226 1.00 49.09 167 LYS A C 1
ATOM 1321 O O . LYS A 1 167 ? -60.284 -27.214 84.278 1.00 49.09 167 LYS A O 1
ATOM 1326 N N . ALA A 1 168 ? -58.469 -26.618 83.105 1.00 54.75 168 ALA A N 1
ATOM 1327 C CA . ALA A 1 168 ? -59.133 -26.492 81.808 1.00 54.75 168 ALA A CA 1
ATOM 1328 C C . ALA A 1 168 ? -59.071 -27.800 80.996 1.00 54.75 168 ALA A C 1
ATOM 1330 O O . ALA A 1 168 ? -58.074 -28.521 81.020 1.00 54.75 168 ALA A O 1
ATOM 1331 N N . ASP A 1 169 ? -60.165 -28.098 80.293 1.00 56.12 169 ASP A N 1
ATOM 1332 C CA . ASP A 1 169 ? -60.375 -29.281 79.450 1.00 56.12 169 ASP A CA 1
ATOM 1333 C C . ASP A 1 169 ? -59.381 -29.322 78.269 1.00 56.12 169 ASP A C 1
ATOM 1335 O O . ASP A 1 169 ? -59.244 -28.356 77.513 1.00 56.12 169 ASP A O 1
ATOM 1339 N N . SER A 1 170 ? -58.695 -30.459 78.098 1.00 59.38 170 SER A N 1
ATOM 1340 C CA . SER A 1 170 ? -57.649 -30.706 77.091 1.00 59.38 170 SER A CA 1
ATOM 1341 C C . SER A 1 170 ? -58.086 -30.464 75.643 1.00 59.38 170 SER A C 1
ATOM 1343 O O . SER A 1 170 ? -57.245 -30.231 74.775 1.00 59.38 170 SER A O 1
ATOM 1345 N N . THR A 1 171 ? -59.391 -30.500 75.378 1.00 58.88 171 THR A N 1
ATOM 1346 C CA . THR A 1 171 ? -59.959 -30.375 74.030 1.00 58.88 171 THR A CA 1
ATOM 1347 C C . THR A 1 171 ? -59.915 -28.931 73.513 1.00 58.88 171 THR A C 1
ATOM 1349 O O . THR A 1 171 ? -59.707 -28.700 72.324 1.00 58.88 171 THR A O 1
ATOM 1352 N N . TRP A 1 172 ? -60.044 -27.944 74.407 1.00 61.91 172 TRP A N 1
ATOM 1353 C CA . TRP A 1 172 ? -59.992 -26.520 74.053 1.00 61.91 172 TRP A CA 1
ATOM 1354 C C . TRP A 1 172 ? -58.558 -26.048 73.762 1.00 61.91 172 TRP A C 1
ATOM 1356 O O . TRP A 1 172 ? -58.329 -25.270 72.838 1.00 61.91 172 TRP A O 1
ATOM 1366 N N . ILE A 1 173 ? -57.578 -26.583 74.499 1.00 57.81 173 ILE A N 1
ATOM 1367 C CA . ILE A 1 173 ? -56.155 -26.245 74.339 1.00 57.81 173 ILE A CA 1
ATOM 1368 C C . ILE A 1 173 ? -55.619 -26.718 72.979 1.00 57.81 173 ILE A C 1
ATOM 1370 O O . ILE A 1 173 ? -54.892 -25.978 72.322 1.00 57.81 173 ILE A O 1
ATOM 1374 N N . ALA A 1 174 ? -56.011 -27.912 72.521 1.00 56.91 174 ALA A N 1
ATOM 1375 C CA . ALA A 1 174 ? -55.573 -28.444 71.228 1.00 56.91 174 ALA A CA 1
ATOM 1376 C C . ALA A 1 174 ? -56.048 -27.579 70.044 1.00 56.91 174 ALA A C 1
ATOM 1378 O O . ALA A 1 174 ? -55.246 -27.218 69.185 1.00 56.91 174 ALA A O 1
ATOM 1379 N N . GLY A 1 175 ? -57.322 -27.164 70.042 1.00 65.56 175 GLY A N 1
ATOM 1380 C CA . GLY A 1 175 ? -57.874 -26.323 68.973 1.00 65.56 175 GLY A CA 1
ATOM 1381 C C . GLY A 1 175 ? -57.234 -24.933 68.892 1.00 65.56 175 GLY A C 1
ATOM 1382 O O . GLY A 1 175 ? -57.048 -24.400 67.800 1.00 65.56 175 GLY A O 1
ATOM 1383 N N . TYR A 1 176 ? -56.844 -24.358 70.033 1.00 62.25 176 TYR A N 1
ATOM 1384 C CA . TYR A 1 176 ? -56.178 -23.054 70.072 1.00 62.25 176 TYR A CA 1
ATOM 1385 C C . TYR A 1 176 ? -54.728 -23.119 69.559 1.00 62.25 176 TYR A C 1
ATOM 1387 O O . TYR A 1 176 ? 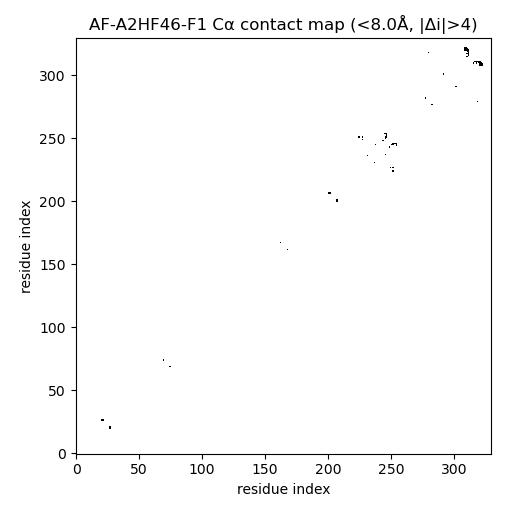-54.262 -22.199 68.884 1.00 62.25 176 TYR A O 1
ATOM 1395 N N . VAL A 1 177 ? -54.021 -24.220 69.844 1.00 62.72 177 VAL A N 1
ATOM 1396 C CA . VAL A 1 177 ? -52.631 -24.457 69.413 1.00 62.72 177 VAL A CA 1
ATOM 1397 C C . VAL A 1 177 ? -52.535 -24.746 67.911 1.00 62.72 177 VAL A C 1
ATOM 1399 O O . VAL A 1 177 ? -51.625 -24.246 67.250 1.00 62.72 177 VAL A O 1
ATOM 1402 N N . ASP A 1 178 ? -53.476 -25.504 67.346 1.00 67.12 178 ASP A N 1
ATOM 1403 C CA . ASP A 1 178 ? -53.475 -25.794 65.906 1.00 67.12 178 ASP A CA 1
ATOM 1404 C C . ASP A 1 178 ? -53.806 -24.546 65.071 1.00 67.12 178 ASP A C 1
ATOM 1406 O O . ASP A 1 178 ? -53.119 -24.260 64.089 1.00 67.12 178 ASP A O 1
ATOM 1410 N N . ALA A 1 179 ? -54.772 -23.731 65.512 1.00 65.12 179 ALA A N 1
ATOM 1411 C CA . ALA A 1 179 ? -55.118 -22.476 64.839 1.00 65.12 179 ALA A CA 1
ATOM 1412 C C . ALA A 1 179 ? -53.963 -21.456 64.841 1.00 65.12 179 ALA A C 1
ATOM 1414 O O . ALA A 1 179 ? -53.779 -20.710 63.879 1.00 65.12 179 ALA A O 1
ATOM 1415 N N . THR A 1 180 ? -53.157 -21.431 65.906 1.00 64.06 180 THR A N 1
ATOM 1416 C CA . THR A 1 180 ? -51.987 -20.542 65.994 1.00 64.06 180 THR A CA 1
ATOM 1417 C C . THR A 1 180 ? -50.799 -21.050 65.175 1.00 64.06 180 THR A C 1
ATOM 1419 O O . THR A 1 180 ? -50.072 -20.237 64.606 1.00 64.06 180 THR A O 1
ATOM 1422 N N . LYS A 1 181 ? -50.622 -22.370 65.029 1.00 67.81 181 LYS A N 1
ATOM 1423 C CA . LYS A 1 181 ? -49.592 -22.959 64.153 1.00 67.81 181 LYS A CA 1
ATOM 1424 C C . LYS A 1 181 ? -49.802 -22.626 62.679 1.00 67.81 181 LYS A C 1
ATOM 1426 O O . LYS A 1 181 ? -48.856 -22.205 62.019 1.00 67.81 181 LYS A O 1
ATOM 1431 N N . GLU A 1 182 ? -51.021 -22.797 62.179 1.00 66.38 182 GLU A N 1
ATOM 1432 C CA . GLU A 1 182 ? -51.377 -22.497 60.783 1.00 66.38 182 GLU A CA 1
ATOM 1433 C C . GLU A 1 182 ? -51.107 -21.022 60.439 1.00 66.38 182 GLU A C 1
ATOM 1435 O O . GLU A 1 182 ? -50.521 -20.712 59.401 1.00 66.38 182 GLU A O 1
ATOM 1440 N N . TYR A 1 183 ? -51.440 -20.109 61.359 1.00 65.25 183 TYR A N 1
ATOM 1441 C CA . TYR A 1 183 ? -51.196 -18.675 61.187 1.00 65.25 183 TYR A CA 1
ATOM 1442 C C . TYR A 1 183 ? -49.696 -18.329 61.094 1.00 65.25 183 TYR A C 1
ATOM 1444 O O . TYR A 1 183 ? -49.293 -17.497 60.281 1.00 65.25 183 TYR A O 1
ATOM 1452 N N . ILE A 1 184 ? -48.850 -18.998 61.885 1.00 62.47 184 ILE A N 1
ATOM 1453 C CA . ILE A 1 184 ? -47.394 -18.780 61.896 1.00 62.47 184 ILE A CA 1
ATOM 1454 C C . ILE A 1 184 ? -46.731 -19.318 60.615 1.00 62.47 184 ILE A C 1
ATOM 1456 O O . ILE A 1 184 ? -45.831 -18.669 60.071 1.00 62.47 184 ILE A O 1
ATOM 1460 N N . PHE A 1 185 ? -47.183 -20.467 60.100 1.00 62.84 185 PHE A N 1
ATOM 1461 C CA . PHE A 1 185 ? -46.666 -21.032 58.847 1.00 62.84 185 PHE A CA 1
ATOM 1462 C C . PHE A 1 185 ? -47.025 -20.171 57.628 1.00 62.84 185 PHE A C 1
ATOM 1464 O O . PHE A 1 185 ? -46.159 -19.882 56.805 1.00 62.84 185 PHE A O 1
ATOM 1471 N N . ALA A 1 186 ? -48.261 -19.667 57.553 1.00 62.28 186 ALA A N 1
ATOM 1472 C CA . ALA A 1 186 ? -48.673 -18.772 56.471 1.00 62.28 186 ALA A CA 1
ATOM 1473 C C . ALA A 1 186 ? -47.879 -17.449 56.460 1.00 62.28 186 ALA A C 1
ATOM 1475 O O . ALA A 1 186 ? -47.537 -16.926 55.399 1.00 62.28 186 ALA A O 1
ATOM 1476 N N . TRP A 1 187 ? -47.540 -16.916 57.639 1.00 60.25 187 TRP A N 1
ATOM 1477 C CA . TRP A 1 187 ? -46.754 -15.687 57.754 1.00 60.25 187 TRP A CA 1
ATOM 1478 C C . TRP A 1 187 ? -45.286 -15.874 57.336 1.00 60.25 187 TRP A C 1
ATOM 1480 O O . TRP A 1 187 ? -44.711 -14.988 56.702 1.00 60.25 187 TRP A O 1
ATOM 1490 N N . THR A 1 188 ? -44.684 -17.030 57.628 1.00 57.09 188 THR A N 1
ATOM 1491 C CA . THR A 1 188 ? -43.272 -17.310 57.304 1.00 57.09 188 THR A CA 1
ATOM 1492 C C . THR A 1 188 ? -43.035 -17.579 55.818 1.00 57.09 188 THR A C 1
ATOM 1494 O O . THR A 1 188 ? -42.037 -17.104 55.276 1.00 57.09 188 THR A O 1
ATOM 1497 N N . GLU A 1 189 ? -43.956 -18.256 55.126 1.00 59.78 189 GLU A N 1
ATOM 1498 C CA . GLU A 1 189 ? -43.838 -18.486 53.676 1.00 59.78 189 GLU A CA 1
ATOM 1499 C C . GLU A 1 189 ? -44.097 -17.225 52.833 1.00 59.78 189 GLU A C 1
ATOM 1501 O O . GLU A 1 189 ? -43.562 -17.101 51.732 1.00 59.78 189 GLU A O 1
ATOM 1506 N N . GLY A 1 190 ? -44.874 -16.263 53.345 1.00 58.19 190 GLY A N 1
ATOM 1507 C CA . GLY A 1 190 ? -45.171 -15.010 52.642 1.00 58.19 190 GLY A CA 1
ATOM 1508 C C . GLY A 1 190 ? -44.116 -13.906 52.793 1.00 58.19 190 GLY A C 1
ATOM 1509 O O . GLY A 1 190 ? -44.142 -12.945 52.027 1.00 58.19 190 GLY A O 1
ATOM 1510 N N . THR A 1 191 ? -43.207 -14.005 53.771 1.00 53.75 191 THR A N 1
ATOM 1511 C CA . THR A 1 191 ? -42.329 -12.883 54.168 1.00 53.75 191 THR A CA 1
ATOM 1512 C C . THR A 1 191 ? -40.827 -13.148 54.029 1.00 53.75 191 THR A C 1
ATOM 1514 O O . THR A 1 191 ? -40.062 -12.187 53.939 1.00 53.75 191 THR A O 1
ATOM 1517 N N . TYR A 1 192 ? -40.376 -14.407 53.953 1.00 50.75 192 TYR A N 1
ATOM 1518 C CA . TYR A 1 192 ? -38.952 -14.732 53.801 1.00 50.75 192 TYR A CA 1
ATOM 1519 C C . TYR A 1 192 ? -38.543 -14.923 52.325 1.00 50.75 192 TYR A C 1
ATOM 1521 O O . TYR A 1 192 ? -39.090 -15.790 51.642 1.00 50.75 192 TYR A O 1
ATOM 1529 N N . PRO A 1 193 ? -37.552 -14.169 51.807 1.00 56.72 193 PRO A N 1
ATOM 1530 C CA . PRO A 1 193 ? -37.111 -14.297 50.419 1.00 56.72 193 PRO A CA 1
ATOM 1531 C C . PRO A 1 193 ? -36.395 -15.634 50.165 1.00 56.72 193 PRO A C 1
ATOM 1533 O O . PRO A 1 193 ? -35.587 -16.094 50.976 1.00 56.72 193 PRO A O 1
ATOM 1536 N N . GLN A 1 194 ? -36.674 -16.260 49.014 1.00 61.31 194 GLN A N 1
ATOM 1537 C CA . GLN A 1 194 ? -36.082 -17.548 48.646 1.00 61.31 194 GLN A CA 1
ATOM 1538 C C . GLN A 1 194 ? -34.550 -17.470 48.542 1.00 61.31 194 GLN A C 1
ATOM 1540 O O . GLN A 1 194 ? -33.992 -16.562 47.923 1.00 61.31 194 GLN A O 1
ATOM 1545 N N . LYS A 1 195 ? -33.871 -18.483 49.105 1.00 59.44 195 LYS A N 1
ATOM 1546 C CA . LYS A 1 195 ? -32.400 -18.594 49.197 1.00 59.44 195 LYS A CA 1
ATOM 1547 C C . LYS A 1 195 ? -31.676 -18.496 47.847 1.00 59.44 195 LYS A C 1
ATOM 1549 O O . LYS A 1 195 ? -30.503 -18.136 47.816 1.00 59.44 195 LYS A O 1
ATOM 1554 N N . TYR A 1 196 ? -32.357 -18.816 46.750 1.00 51.47 196 TYR A N 1
ATOM 1555 C CA . TYR A 1 196 ? -31.811 -18.719 45.402 1.00 51.47 196 TYR A CA 1
ATOM 1556 C C . TYR A 1 196 ? -32.787 -17.968 44.500 1.00 51.47 196 TYR A C 1
ATOM 1558 O O . TYR A 1 196 ? -33.935 -18.378 44.354 1.00 51.47 196 TYR A O 1
ATOM 1566 N N . HIS A 1 197 ? -32.310 -16.893 43.876 1.00 69.81 197 HIS A N 1
ATOM 1567 C CA . HIS A 1 197 ? -33.008 -16.192 42.803 1.00 69.81 197 HIS A CA 1
ATOM 1568 C C . HIS A 1 197 ? -32.004 -15.685 41.763 1.00 69.81 197 HIS A C 1
ATOM 1570 O O . HIS A 1 197 ? -30.799 -15.616 42.015 1.00 69.81 197 HIS A O 1
ATOM 1576 N N . THR A 1 198 ? -32.510 -15.379 40.571 1.00 61.12 198 THR A N 1
ATOM 1577 C CA . THR A 1 198 ? -31.728 -14.877 39.438 1.00 61.12 198 THR A CA 1
ATOM 1578 C C . THR A 1 198 ? -32.161 -13.465 39.093 1.00 61.12 198 THR A C 1
ATOM 1580 O O . THR A 1 198 ? -33.357 -13.180 39.084 1.00 61.12 198 THR A O 1
ATOM 1583 N N . HIS A 1 199 ? -31.193 -12.633 38.731 1.00 81.81 199 HIS A N 1
ATOM 1584 C CA . HIS A 1 199 ? -31.424 -11.288 38.225 1.00 81.81 199 HIS A CA 1
ATOM 1585 C C . HIS A 1 199 ? -31.218 -11.237 36.717 1.00 81.81 199 HIS A C 1
ATOM 1587 O O . HIS A 1 199 ? -30.298 -11.869 36.186 1.00 81.81 199 HIS A O 1
ATOM 1593 N N . SER A 1 200 ? -32.072 -10.486 36.028 1.00 76.25 200 SER A N 1
ATOM 1594 C CA . SER A 1 200 ? -31.841 -10.160 34.623 1.00 76.25 200 SER A CA 1
ATOM 1595 C C . SER A 1 200 ? -30.786 -9.064 34.528 1.00 76.25 200 SER A C 1
ATOM 1597 O O . SER A 1 200 ? -30.647 -8.237 35.422 1.00 76.25 200 SER A O 1
ATOM 1599 N N . ILE A 1 201 ? -30.037 -9.010 33.425 1.00 79.06 201 ILE A N 1
ATOM 1600 C CA . ILE A 1 201 ? -29.038 -7.944 33.228 1.00 79.06 201 ILE A CA 1
ATOM 1601 C C . ILE A 1 201 ? -29.673 -6.541 33.219 1.00 79.06 201 ILE A C 1
ATOM 1603 O O . ILE A 1 201 ? -29.020 -5.559 33.559 1.00 79.06 201 ILE A O 1
ATOM 1607 N N . SER A 1 202 ? -30.965 -6.474 32.886 1.00 78.44 202 SER A N 1
ATOM 1608 C CA . SER A 1 202 ? -31.822 -5.289 32.967 1.00 78.44 202 SER A CA 1
ATOM 1609 C C . SER A 1 202 ? -32.021 -4.763 34.389 1.00 78.44 202 SER A C 1
ATOM 1611 O O . SER A 1 202 ? -32.405 -3.609 34.543 1.00 78.44 202 SER A O 1
ATOM 1613 N N . ASP A 1 203 ? -31.738 -5.570 35.413 1.00 83.25 203 ASP A N 1
ATOM 1614 C CA . ASP A 1 203 ? -31.888 -5.183 36.819 1.00 83.25 203 ASP A CA 1
ATOM 1615 C C . ASP A 1 203 ? -30.809 -4.165 37.238 1.00 83.25 203 ASP A C 1
ATOM 1617 O O . ASP A 1 203 ? -30.933 -3.509 38.270 1.00 83.25 203 ASP A O 1
ATOM 1621 N N . VAL A 1 204 ? -29.753 -3.999 36.427 1.00 81.62 204 VAL A N 1
ATOM 1622 C CA . VAL A 1 204 ? -28.685 -3.019 36.647 1.00 81.62 204 VAL A CA 1
ATOM 1623 C C . VAL A 1 204 ? -28.706 -1.966 35.541 1.00 81.62 204 VAL A C 1
ATOM 1625 O O . VAL A 1 204 ? -28.270 -2.204 34.411 1.00 81.62 204 VAL A O 1
ATOM 1628 N N . ASN A 1 205 ? -29.156 -0.761 35.896 1.00 84.56 205 ASN A N 1
ATOM 1629 C CA . ASN A 1 205 ? -29.189 0.386 34.990 1.00 84.56 205 ASN A CA 1
ATOM 1630 C C . ASN A 1 205 ? -27.814 0.654 34.342 1.00 84.56 205 ASN A C 1
ATOM 1632 O O . ASN A 1 205 ? -26.768 0.581 34.994 1.00 84.56 205 ASN A O 1
ATOM 1636 N N . GLU A 1 206 ? -27.830 0.980 33.043 1.00 86.25 206 GLU A N 1
ATOM 1637 C CA . GLU A 1 206 ? -26.666 1.303 32.191 1.00 86.25 206 GLU A CA 1
ATOM 1638 C C . GLU A 1 206 ? -25.647 0.170 31.953 1.00 86.25 206 GLU A C 1
ATOM 1640 O O . GLU A 1 206 ? -24.658 0.376 31.242 1.00 86.25 206 GLU A O 1
ATOM 1645 N N . LEU A 1 207 ? -25.825 -1.022 32.537 1.00 84.94 207 LEU A N 1
ATOM 1646 C CA . LEU A 1 207 ? -24.845 -2.105 32.394 1.00 84.94 207 LEU A CA 1
ATOM 1647 C C . LEU A 1 207 ? -24.758 -2.605 30.948 1.00 84.94 207 LEU A C 1
ATOM 1649 O O . LEU A 1 207 ? -23.653 -2.794 30.436 1.00 84.94 207 LEU A O 1
ATOM 1653 N N . GLN A 1 208 ? -25.910 -2.754 30.292 1.00 83.06 208 GLN A N 1
ATOM 1654 C CA . GLN A 1 208 ? -26.013 -3.167 28.892 1.00 83.06 208 GLN A CA 1
ATOM 1655 C C . GLN A 1 208 ? -25.262 -2.192 27.972 1.00 83.06 208 GLN A C 1
ATOM 1657 O O . GLN A 1 208 ? -24.353 -2.588 27.249 1.00 83.06 208 GLN A O 1
ATOM 1662 N N . GLU A 1 209 ? -25.544 -0.897 28.103 1.00 84.00 209 GLU A N 1
ATOM 1663 C CA . GLU A 1 209 ? -24.948 0.157 27.278 1.00 84.00 209 GLU A CA 1
ATOM 1664 C C . GLU A 1 209 ? -23.424 0.271 27.478 1.00 84.00 209 GLU A C 1
ATOM 1666 O O . GLU A 1 209 ? -22.665 0.447 26.523 1.00 84.00 209 GLU A O 1
ATOM 1671 N N . LYS A 1 210 ? -22.932 0.095 28.715 1.00 85.69 210 LYS A N 1
ATOM 1672 C CA . LYS A 1 210 ? -21.486 0.049 29.003 1.00 85.69 210 LYS A CA 1
ATOM 1673 C C . LYS A 1 210 ? -20.806 -1.178 28.401 1.00 85.69 210 LYS A C 1
ATOM 1675 O O . LYS A 1 210 ? -19.649 -1.072 27.985 1.00 85.69 210 LYS A O 1
ATOM 1680 N N . LEU A 1 211 ? -21.483 -2.326 28.377 1.00 82.19 211 LEU A N 1
ATOM 1681 C CA . LEU A 1 211 ? -20.962 -3.535 27.741 1.00 82.19 211 LEU A CA 1
ATOM 1682 C C . LEU A 1 211 ? -20.880 -3.356 26.223 1.00 82.19 211 LEU A C 1
ATOM 1684 O O . LEU A 1 211 ? -19.834 -3.631 25.637 1.00 82.19 211 LEU A O 1
ATOM 1688 N N . ASP A 1 212 ? -21.937 -2.818 25.619 1.00 80.81 212 ASP A N 1
ATOM 1689 C CA . ASP A 1 212 ? -22.017 -2.571 24.179 1.00 80.81 212 ASP A CA 1
ATOM 1690 C C . ASP A 1 212 ? -20.950 -1.560 23.736 1.00 80.81 212 ASP A C 1
ATOM 1692 O O . ASP A 1 212 ? -20.231 -1.788 22.764 1.00 80.81 212 ASP A O 1
ATOM 1696 N N . LYS A 1 213 ? -20.720 -0.505 24.528 1.00 81.00 213 LYS A N 1
ATOM 1697 C CA . LYS A 1 213 ? -19.640 0.463 24.288 1.00 81.00 213 LYS A CA 1
ATOM 1698 C C . LYS A 1 213 ? -18.237 -0.136 24.439 1.00 81.00 213 LYS A C 1
ATOM 1700 O O . LYS A 1 213 ? -17.315 0.291 23.753 1.00 81.00 213 LYS A O 1
ATOM 1705 N N . LYS A 1 214 ? -18.043 -1.130 25.316 1.00 77.38 214 LYS A N 1
ATOM 1706 C CA . LYS A 1 214 ? -16.781 -1.896 25.392 1.00 77.38 214 LYS A CA 1
ATOM 1707 C C . LYS A 1 214 ? -16.605 -2.863 24.219 1.00 77.38 214 LYS A C 1
ATOM 1709 O O . LYS A 1 214 ? -15.470 -3.216 23.902 1.00 77.38 214 LYS A O 1
ATOM 1714 N N . ALA A 1 215 ? -17.699 -3.311 23.609 1.00 70.38 215 ALA A N 1
ATOM 1715 C CA . ALA A 1 215 ? -17.681 -4.154 22.420 1.00 70.38 215 ALA A CA 1
ATOM 1716 C C . ALA A 1 215 ? -17.480 -3.351 21.122 1.00 70.38 215 ALA A C 1
ATOM 1718 O O . ALA A 1 215 ? -17.165 -3.952 20.091 1.00 70.38 215 ALA A O 1
ATOM 1719 N N . ASP A 1 216 ? -17.618 -2.022 21.167 1.00 76.00 216 ASP A N 1
ATOM 1720 C CA . ASP A 1 216 ? -17.436 -1.145 20.016 1.00 76.00 216 ASP A CA 1
ATOM 1721 C C . ASP A 1 216 ? -15.967 -1.115 19.557 1.00 76.00 216 ASP A C 1
ATOM 1723 O O . ASP A 1 216 ? -15.087 -0.497 20.157 1.00 76.00 216 ASP A O 1
ATOM 1727 N N . LYS A 1 217 ? -15.692 -1.841 18.468 1.00 83.25 217 LYS A N 1
ATOM 1728 C CA . LYS A 1 217 ? -14.368 -1.940 17.833 1.00 83.25 217 LYS A CA 1
ATOM 1729 C C . LYS A 1 217 ? -14.160 -0.883 16.750 1.00 83.25 217 LYS A C 1
ATOM 1731 O O . LYS A 1 217 ? -13.147 -0.951 16.053 1.00 83.25 217 LYS A O 1
ATOM 1736 N N . THR A 1 218 ? -15.088 0.060 16.580 1.00 86.94 218 THR A N 1
ATOM 1737 C CA . THR A 1 218 ? -15.042 1.052 15.498 1.00 86.94 218 THR A CA 1
ATOM 1738 C C . THR A 1 218 ? -13.755 1.865 15.552 1.00 86.94 218 THR A C 1
ATOM 1740 O O . THR A 1 218 ? -13.057 1.957 14.547 1.00 86.94 218 THR A O 1
ATOM 1743 N N . GLU A 1 219 ? -13.358 2.342 16.735 1.00 85.69 219 GLU A N 1
ATOM 1744 C CA . GLU A 1 219 ? -12.110 3.100 16.907 1.00 85.69 219 GLU A CA 1
ATOM 1745 C C . GLU A 1 219 ? -10.873 2.297 16.474 1.00 85.69 219 GLU A C 1
ATOM 1747 O O . GLU A 1 219 ? -9.991 2.822 15.796 1.00 85.69 219 GLU A O 1
ATOM 1752 N N . LEU A 1 220 ? -10.826 1.001 16.802 1.00 88.00 220 LEU A N 1
ATOM 1753 C CA . LEU A 1 220 ? -9.715 0.124 16.429 1.00 88.00 220 LEU A CA 1
ATOM 1754 C C . LEU A 1 220 ? -9.663 -0.123 14.913 1.00 88.00 220 LEU A C 1
ATOM 1756 O O . LEU A 1 220 ? -8.577 -0.186 14.338 1.00 88.00 220 LEU A O 1
ATOM 1760 N N . GLN A 1 221 ? -10.819 -0.259 14.259 1.00 88.69 221 GLN A N 1
ATOM 1761 C CA . GLN A 1 221 ? -10.895 -0.429 12.803 1.00 88.69 221 GLN A CA 1
ATOM 1762 C C . GLN A 1 221 ? -10.522 0.855 12.056 1.00 88.69 221 GLN A C 1
ATOM 1764 O O . GLN A 1 221 ? -9.818 0.791 11.044 1.00 88.69 221 GLN A O 1
ATOM 1769 N N . THR A 1 222 ? -10.932 2.013 12.575 1.00 91.19 222 THR A N 1
ATOM 1770 C CA . THR A 1 222 ? -10.526 3.321 12.049 1.00 91.19 222 THR A CA 1
ATOM 1771 C C . THR A 1 222 ? -9.017 3.492 12.158 1.00 91.19 222 THR A C 1
ATOM 1773 O O . THR A 1 222 ? -8.362 3.729 11.147 1.00 91.19 222 THR A O 1
ATOM 1776 N N . LEU A 1 223 ? -8.437 3.238 13.336 1.00 92.56 223 LEU A N 1
ATOM 1777 C CA . LEU A 1 223 ? -6.989 3.323 13.541 1.00 92.56 223 LEU A CA 1
ATOM 1778 C C . LEU A 1 223 ? -6.220 2.361 12.619 1.00 92.56 223 LEU A C 1
ATOM 1780 O O . LEU A 1 223 ? -5.224 2.742 12.007 1.00 92.56 223 LEU A O 1
ATOM 1784 N N . LYS A 1 224 ? -6.696 1.115 12.470 1.00 92.69 224 LYS A N 1
ATOM 1785 C CA . LYS A 1 224 ? -6.118 0.142 11.529 1.00 92.69 224 LYS A CA 1
ATOM 1786 C C . LYS A 1 224 ? -6.115 0.692 10.098 1.00 92.69 224 LYS A C 1
ATOM 1788 O O . LYS A 1 224 ? -5.121 0.541 9.390 1.00 92.69 224 LYS A O 1
ATOM 1793 N N . THR A 1 225 ? -7.215 1.315 9.683 1.00 92.38 225 THR A N 1
ATOM 1794 C CA . THR A 1 225 ? -7.370 1.901 8.346 1.00 92.38 225 THR A CA 1
ATOM 1795 C C . THR A 1 225 ? -6.415 3.074 8.141 1.00 92.38 225 THR A C 1
ATOM 1797 O O . THR A 1 225 ? -5.694 3.088 7.147 1.00 92.38 225 THR A O 1
ATOM 1800 N N . GLU A 1 226 ? -6.342 4.006 9.091 1.00 94.44 226 GLU A N 1
ATOM 1801 C CA . GLU A 1 226 ? -5.459 5.179 9.027 1.00 94.44 226 GLU A CA 1
ATOM 1802 C C . GLU A 1 226 ? -3.977 4.784 8.956 1.00 94.44 226 GLU A C 1
ATOM 1804 O O . GLU A 1 226 ? -3.232 5.287 8.110 1.00 94.44 226 GLU A O 1
ATOM 1809 N N . ILE A 1 227 ? -3.548 3.828 9.787 1.00 95.00 227 ILE A N 1
ATOM 1810 C CA . ILE A 1 227 ? -2.165 3.332 9.785 1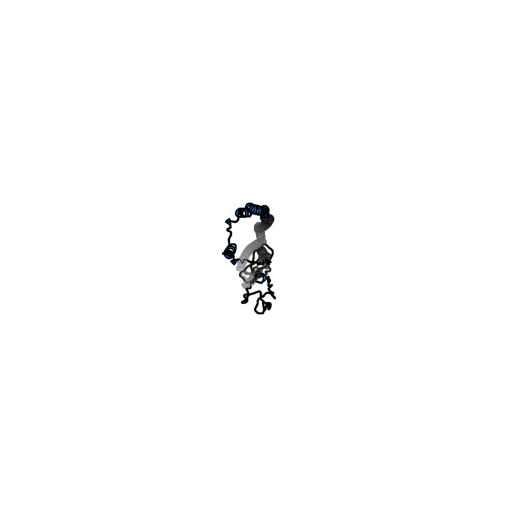.00 95.00 227 ILE A CA 1
ATOM 1811 C C . ILE A 1 227 ? -1.830 2.675 8.442 1.00 95.00 227 ILE A C 1
ATOM 1813 O O . ILE A 1 227 ? -0.786 2.960 7.854 1.00 95.00 227 ILE A O 1
ATOM 1817 N N . LEU A 1 228 ? -2.711 1.811 7.927 1.00 94.75 228 LEU A N 1
ATOM 1818 C CA . LEU A 1 228 ? -2.467 1.118 6.661 1.00 94.75 228 LEU A CA 1
ATOM 1819 C C . LEU A 1 228 ? -2.504 2.066 5.454 1.00 94.75 228 LEU A C 1
ATOM 1821 O O . LEU A 1 228 ? -1.704 1.879 4.543 1.00 94.75 228 LEU A O 1
ATOM 1825 N N . GLN A 1 229 ? -3.357 3.095 5.452 1.00 95.19 229 GLN A N 1
ATOM 1826 C CA . GLN A 1 229 ? -3.346 4.137 4.415 1.00 95.19 229 GLN A CA 1
ATOM 1827 C C . GLN A 1 229 ? -2.073 4.987 4.461 1.00 95.19 229 GLN A C 1
ATOM 1829 O O . GLN A 1 229 ? -1.573 5.396 3.416 1.00 95.19 229 GLN A O 1
ATOM 1834 N N . THR A 1 230 ? -1.527 5.221 5.655 1.00 95.56 230 THR A N 1
ATOM 1835 C CA . THR A 1 230 ? -0.265 5.955 5.829 1.00 95.56 230 THR A CA 1
ATOM 1836 C C . THR A 1 230 ? 0.931 5.142 5.328 1.00 95.56 230 THR A C 1
ATOM 1838 O O . THR A 1 230 ? 1.826 5.688 4.689 1.00 95.56 230 THR A O 1
ATOM 1841 N N . LEU A 1 231 ? 0.949 3.831 5.585 1.00 95.44 231 LEU A N 1
ATOM 1842 C CA . LEU A 1 231 ? 2.004 2.928 5.107 1.00 95.44 231 LEU A CA 1
ATOM 1843 C C . LEU A 1 231 ? 1.896 2.638 3.603 1.00 95.44 231 LEU A C 1
ATOM 1845 O O . LEU A 1 231 ? 2.912 2.498 2.922 1.00 95.44 231 LEU A O 1
ATOM 1849 N N . TYR A 1 232 ? 0.669 2.543 3.089 1.00 96.12 232 TYR A N 1
ATOM 1850 C CA . TYR A 1 232 ? 0.375 2.213 1.698 1.00 96.12 232 TYR A CA 1
ATOM 1851 C C . TYR A 1 232 ? -0.563 3.247 1.051 1.00 96.12 232 TYR A C 1
ATOM 1853 O O . TYR A 1 232 ? -1.721 2.926 0.759 1.00 96.12 232 TYR A O 1
ATOM 1861 N N . PRO A 1 233 ? -0.090 4.484 0.809 1.00 96.06 233 PRO A N 1
ATOM 1862 C CA . PRO A 1 233 ? -0.851 5.471 0.054 1.00 96.06 233 PRO A CA 1
ATOM 1863 C C . PRO A 1 233 ? -1.128 5.016 -1.389 1.00 96.06 233 PRO A C 1
ATOM 1865 O O . PRO A 1 233 ? -0.573 4.040 -1.903 1.00 96.06 233 PRO A O 1
ATOM 1868 N N . ILE A 1 234 ? -2.001 5.749 -2.085 1.00 93.94 234 ILE A N 1
ATOM 1869 C CA . ILE A 1 234 ? -2.312 5.472 -3.493 1.00 93.94 234 ILE A CA 1
ATOM 1870 C C . ILE A 1 234 ? -1.022 5.522 -4.321 1.00 93.94 234 ILE A C 1
ATOM 1872 O O . ILE A 1 234 ? -0.310 6.523 -4.331 1.00 93.94 234 ILE A O 1
ATOM 1876 N N . GLY A 1 235 ? -0.749 4.435 -5.046 1.00 91.62 235 GLY A N 1
ATOM 1877 C CA . GLY A 1 235 ? 0.472 4.268 -5.835 1.00 91.62 235 GLY A CA 1
ATOM 1878 C C . GLY A 1 235 ? 1.561 3.442 -5.148 1.00 91.62 235 GLY A C 1
ATOM 1879 O O . GLY A 1 235 ? 2.568 3.145 -5.790 1.00 91.62 235 GLY A O 1
ATOM 1880 N N . SER A 1 236 ? 1.358 3.018 -3.897 1.00 94.50 236 SER A N 1
ATOM 1881 C CA . SER A 1 236 ? 2.270 2.095 -3.228 1.00 94.50 236 SER A CA 1
ATOM 1882 C C . SER A 1 236 ? 2.394 0.760 -3.954 1.00 94.50 236 SER A C 1
ATOM 1884 O O . SER A 1 236 ? 1.434 0.214 -4.500 1.00 94.50 236 SER A O 1
ATOM 1886 N N . ILE A 1 237 ? 3.602 0.206 -3.907 1.00 93.81 237 ILE A N 1
ATOM 1887 C CA . ILE A 1 237 ? 3.908 -1.120 -4.431 1.00 93.81 237 ILE A CA 1
ATOM 1888 C C . ILE A 1 237 ? 3.946 -2.098 -3.258 1.00 93.81 237 ILE A C 1
ATOM 1890 O O . ILE A 1 237 ? 4.691 -1.902 -2.301 1.00 93.81 237 ILE A O 1
ATOM 1894 N N . TYR A 1 238 ? 3.151 -3.161 -3.350 1.00 94.06 238 TYR A N 1
ATOM 1895 C CA . TYR A 1 238 ? 3.151 -4.268 -2.400 1.00 94.06 238 TYR A CA 1
ATOM 1896 C C . TYR A 1 238 ? 3.725 -5.516 -3.073 1.00 94.06 238 TYR A C 1
ATOM 1898 O O . TYR A 1 238 ? 3.246 -5.936 -4.128 1.00 94.06 238 TYR A O 1
ATOM 1906 N N . THR A 1 239 ? 4.747 -6.110 -2.460 1.00 93.44 239 THR A N 1
ATOM 1907 C CA . THR A 1 239 ? 5.384 -7.346 -2.924 1.00 93.44 239 THR A CA 1
ATOM 1908 C C . THR A 1 239 ? 5.184 -8.444 -1.886 1.00 93.44 239 THR A C 1
ATOM 1910 O O . THR A 1 239 ? 5.321 -8.223 -0.684 1.00 93.44 239 THR A O 1
ATOM 1913 N N . SER A 1 240 ? 4.816 -9.641 -2.337 1.00 93.12 240 SER A N 1
ATOM 1914 C CA . SER A 1 240 ? 4.583 -10.787 -1.458 1.00 93.12 240 SER A CA 1
ATOM 1915 C C . SER A 1 240 ? 4.797 -12.092 -2.209 1.00 93.12 240 SER A C 1
ATOM 1917 O O . SER A 1 240 ? 4.547 -12.174 -3.409 1.00 93.12 240 SER A O 1
ATOM 1919 N N . MET A 1 241 ? 5.242 -13.116 -1.480 1.00 94.19 241 MET A N 1
ATOM 1920 C CA . MET A 1 241 ? 5.332 -14.498 -1.968 1.00 94.19 241 MET A CA 1
ATOM 1921 C C . MET A 1 241 ? 4.005 -15.257 -1.811 1.00 94.19 241 MET A C 1
ATOM 1923 O O . MET A 1 241 ? 3.888 -16.399 -2.247 1.00 94.19 241 MET A O 1
ATOM 1927 N N . ASN A 1 242 ? 3.006 -14.647 -1.167 1.00 91.69 242 ASN A N 1
ATOM 1928 C CA . ASN A 1 242 ? 1.667 -15.206 -1.033 1.00 91.69 242 ASN A CA 1
ATOM 1929 C C . ASN A 1 242 ? 0.838 -14.865 -2.282 1.00 91.69 242 ASN A C 1
ATOM 1931 O O . ASN A 1 242 ? 0.795 -13.713 -2.705 1.00 91.69 242 ASN A O 1
ATOM 1935 N N . SER A 1 243 ? 0.143 -15.854 -2.847 1.00 92.19 243 SER A N 1
ATOM 1936 C CA . SER A 1 243 ? -0.743 -15.672 -4.005 1.00 92.19 243 SER A CA 1
ATOM 1937 C C . SER A 1 243 ? -2.067 -14.967 -3.674 1.00 92.19 243 SER A C 1
ATOM 1939 O O . SER A 1 243 ? -2.855 -14.677 -4.572 1.00 92.19 243 SER A O 1
ATOM 1941 N N . THR A 1 244 ? -2.348 -14.717 -2.394 1.00 94.75 244 THR A N 1
ATOM 1942 C CA . THR A 1 244 ? -3.562 -14.032 -1.936 1.00 94.75 244 THR A CA 1
ATOM 1943 C C . THR A 1 244 ? -3.493 -12.540 -2.257 1.00 94.75 244 THR A C 1
ATOM 1945 O O . THR A 1 244 ? -2.484 -11.881 -2.006 1.00 94.75 244 THR A O 1
ATOM 1948 N N . ARG A 1 245 ? -4.591 -11.988 -2.785 1.00 92.81 245 ARG A N 1
ATOM 1949 C CA . ARG A 1 245 ? -4.681 -10.571 -3.163 1.00 92.81 245 ARG A CA 1
ATOM 1950 C C . ARG A 1 245 ? -4.473 -9.656 -1.939 1.00 92.81 245 ARG A C 1
ATOM 1952 O O . ARG A 1 245 ? -5.032 -9.948 -0.878 1.00 92.81 245 ARG A O 1
ATOM 1959 N N . PRO A 1 246 ? -3.751 -8.525 -2.066 1.00 94.62 246 PRO A N 1
ATOM 1960 C CA . PRO A 1 246 ? -3.456 -7.648 -0.928 1.00 94.62 246 PRO A CA 1
ATOM 1961 C C . PRO A 1 246 ? -4.708 -7.062 -0.269 1.00 94.62 246 PRO A C 1
ATOM 1963 O O . PRO A 1 246 ? -4.728 -6.892 0.942 1.00 94.62 246 PRO A O 1
ATOM 1966 N N . GLU A 1 247 ? -5.781 -6.836 -1.032 1.00 94.56 247 GLU A N 1
ATOM 1967 C CA . GLU A 1 247 ? -7.081 -6.399 -0.498 1.00 94.56 247 GLU A CA 1
ATOM 1968 C C . GLU A 1 247 ? -7.647 -7.363 0.558 1.00 94.56 247 GLU A C 1
ATOM 1970 O O . GLU A 1 247 ? -8.269 -6.919 1.516 1.00 94.56 247 GLU A O 1
ATOM 1975 N N . VAL A 1 248 ? -7.379 -8.669 0.436 1.00 94.44 248 VAL A N 1
ATOM 1976 C CA . VAL A 1 248 ? -7.827 -9.692 1.394 1.00 94.44 248 VAL A CA 1
ATOM 1977 C C . VAL A 1 248 ? -6.895 -9.749 2.604 1.00 94.44 248 VAL A C 1
ATOM 1979 O O . VAL A 1 248 ? -7.357 -9.855 3.735 1.00 94.44 248 VAL A O 1
ATOM 1982 N N . VAL A 1 249 ? -5.581 -9.658 2.380 1.00 92.31 249 VAL A N 1
ATOM 1983 C CA . VAL A 1 249 ? -4.574 -9.739 3.453 1.00 92.31 249 VAL A CA 1
ATOM 1984 C C . VAL A 1 249 ? -4.594 -8.487 4.333 1.00 92.31 249 VAL A C 1
ATOM 1986 O O . VAL A 1 249 ? -4.565 -8.579 5.558 1.00 92.31 249 VAL A O 1
ATOM 1989 N N . LEU A 1 250 ? -4.651 -7.310 3.713 1.00 92.38 250 LEU A N 1
ATOM 1990 C CA . LEU A 1 250 ? -4.647 -6.020 4.401 1.00 92.38 250 LEU A CA 1
ATOM 1991 C C . LEU A 1 250 ? -6.063 -5.611 4.835 1.00 92.38 250 LEU A C 1
ATOM 1993 O O . LEU A 1 250 ? -6.222 -4.881 5.815 1.00 92.38 250 LEU A O 1
ATOM 1997 N N . GLY A 1 251 ? -7.097 -6.108 4.146 1.00 91.62 251 GLY A N 1
ATOM 1998 C CA . GLY A 1 251 ? -8.485 -5.693 4.358 1.00 91.62 251 GLY A CA 1
ATOM 1999 C C . GLY A 1 251 ? -8.740 -4.245 3.932 1.00 91.62 251 GLY A C 1
ATOM 2000 O O . GLY A 1 251 ? -9.641 -3.610 4.473 1.00 91.62 251 GLY A O 1
ATOM 2001 N N . LEU A 1 252 ? -7.907 -3.697 3.039 1.00 92.94 252 LEU A N 1
ATOM 2002 C CA . LEU A 1 252 ? -7.906 -2.285 2.661 1.00 92.94 252 LEU A CA 1
ATOM 2003 C C . LEU A 1 252 ? -7.479 -2.086 1.200 1.00 92.94 252 LEU A C 1
ATOM 2005 O O . LEU A 1 252 ? -6.539 -2.726 0.718 1.00 92.94 252 LEU A O 1
ATOM 2009 N N . GLY A 1 253 ? -8.104 -1.099 0.555 1.00 92.62 253 GLY A N 1
ATOM 2010 C CA . GLY A 1 253 ? -7.661 -0.535 -0.716 1.00 92.62 253 GLY A CA 1
ATOM 2011 C C . GLY A 1 253 ? -8.074 -1.358 -1.932 1.00 92.62 253 GLY A C 1
ATOM 2012 O O . GLY A 1 253 ? -8.594 -2.465 -1.826 1.00 92.62 253 GLY A O 1
ATOM 2013 N N . THR A 1 254 ? -7.846 -0.787 -3.112 1.00 95.31 254 THR A N 1
ATOM 2014 C CA . THR A 1 254 ? -8.021 -1.469 -4.399 1.00 95.31 254 THR A CA 1
ATOM 2015 C C . THR A 1 254 ? -6.648 -1.679 -5.016 1.00 95.31 254 THR A C 1
ATOM 2017 O O . THR A 1 254 ? -5.893 -0.722 -5.176 1.00 95.31 254 THR A O 1
ATOM 2020 N N . TRP A 1 255 ? -6.324 -2.925 -5.356 1.00 96.00 255 TRP A N 1
ATOM 2021 C CA . TRP A 1 255 ? -4.988 -3.306 -5.806 1.00 96.00 255 TRP A CA 1
ATOM 2022 C C . TRP A 1 255 ? -5.013 -3.850 -7.232 1.00 96.00 255 TRP A C 1
ATOM 2024 O O . TRP A 1 255 ? -5.820 -4.717 -7.570 1.00 96.00 255 TRP A O 1
ATOM 2034 N N . THR A 1 256 ? -4.078 -3.374 -8.054 1.00 94.12 256 THR A N 1
ATOM 2035 C CA . THR A 1 256 ? -3.886 -3.831 -9.435 1.00 94.12 256 THR A CA 1
ATOM 2036 C C . THR A 1 256 ? -2.567 -4.581 -9.541 1.00 94.12 256 THR A C 1
ATOM 2038 O O . THR A 1 256 ? -1.517 -4.060 -9.169 1.00 94.12 256 THR A O 1
ATOM 2041 N N . GLN A 1 257 ? -2.612 -5.807 -10.060 1.00 93.75 257 GLN A N 1
ATOM 2042 C CA . GLN A 1 257 ? -1.420 -6.635 -10.214 1.00 93.75 257 GLN A CA 1
ATOM 2043 C C . GLN A 1 257 ? -0.531 -6.120 -11.355 1.00 93.75 257 GLN A C 1
ATOM 2045 O O . GLN A 1 257 ? -1.015 -5.790 -12.438 1.00 93.75 257 GLN A O 1
ATOM 2050 N N . ILE A 1 258 ? 0.783 -6.101 -11.122 1.00 90.69 258 ILE A N 1
ATOM 2051 C CA . ILE A 1 258 ? 1.794 -5.820 -12.143 1.00 90.69 258 ILE A CA 1
ATOM 2052 C C . ILE A 1 258 ? 2.423 -7.154 -12.552 1.00 90.69 258 ILE A C 1
ATOM 2054 O O . ILE A 1 258 ? 3.005 -7.844 -11.720 1.00 90.69 258 ILE A O 1
ATOM 2058 N N . VAL A 1 259 ? 2.292 -7.515 -13.829 1.00 89.69 259 VAL A N 1
ATOM 2059 C CA . VAL A 1 259 ? 2.843 -8.749 -14.415 1.00 89.69 259 VAL A CA 1
ATOM 2060 C C . VAL A 1 259 ? 3.737 -8.425 -15.614 1.00 89.69 259 VAL A C 1
ATOM 2062 O O . VAL A 1 259 ? 3.609 -7.350 -16.211 1.00 89.69 259 VAL A O 1
ATOM 2065 N N . ASP A 1 260 ? 4.649 -9.350 -15.935 1.00 88.50 260 ASP A N 1
ATOM 2066 C CA . ASP A 1 260 ? 5.595 -9.269 -17.062 1.00 88.50 260 ASP A CA 1
ATOM 2067 C C . ASP A 1 260 ? 6.497 -8.020 -17.078 1.00 88.50 260 ASP A C 1
ATOM 2069 O O . ASP A 1 260 ? 6.947 -7.570 -18.132 1.00 88.50 260 ASP A O 1
ATOM 2073 N N . ARG A 1 261 ? 6.782 -7.445 -15.904 1.00 86.44 261 ARG A N 1
ATOM 2074 C CA . ARG A 1 261 ? 7.608 -6.239 -15.742 1.00 86.44 261 ARG A CA 1
ATOM 2075 C C . ARG A 1 261 ? 8.548 -6.388 -14.551 1.00 86.44 261 ARG A C 1
ATOM 2077 O O . ARG A 1 261 ? 8.196 -7.030 -13.566 1.00 86.44 261 ARG A O 1
ATOM 2084 N N . PHE A 1 262 ? 9.713 -5.755 -14.630 1.00 86.44 262 PHE A N 1
ATOM 2085 C CA . PHE A 1 262 ? 10.594 -5.539 -13.482 1.00 86.44 262 PHE A CA 1
ATOM 2086 C C . PHE A 1 262 ? 10.531 -4.070 -13.055 1.00 86.44 262 PHE A C 1
ATOM 2088 O O . PHE A 1 262 ? 10.167 -3.198 -13.845 1.00 86.44 262 PHE A O 1
ATOM 2095 N N . LEU A 1 263 ? 10.858 -3.798 -11.794 1.00 87.94 263 LEU A N 1
ATOM 2096 C CA . LEU A 1 263 ? 10.908 -2.436 -11.273 1.00 87.94 263 LEU A CA 1
ATOM 2097 C C . LEU A 1 263 ? 12.268 -1.815 -11.589 1.00 87.94 263 LEU A C 1
ATOM 2099 O O . LEU A 1 263 ? 13.305 -2.427 -11.339 1.00 87.94 263 LEU A O 1
ATOM 2103 N N . TYR A 1 264 ? 12.249 -0.597 -12.122 1.00 85.00 264 TYR A N 1
ATOM 2104 C CA . TYR A 1 264 ? 13.438 0.194 -12.407 1.00 85.00 264 TYR A CA 1
ATOM 2105 C C . TYR A 1 264 ? 13.280 1.587 -11.799 1.00 85.00 264 TYR A C 1
ATOM 2107 O O . TYR A 1 264 ? 12.245 2.230 -11.978 1.00 85.00 264 TYR A O 1
ATOM 2115 N N . CYS A 1 265 ? 14.296 2.045 -11.067 1.00 84.94 265 CYS A N 1
ATOM 2116 C CA . CYS A 1 265 ? 14.306 3.379 -10.477 1.00 84.94 265 CYS A CA 1
ATOM 2117 C C . CYS A 1 265 ? 14.573 4.414 -11.576 1.00 84.94 265 CYS A C 1
ATOM 2119 O O . CYS A 1 265 ? 15.675 4.471 -12.118 1.00 84.94 265 CYS A O 1
ATOM 2121 N N . ALA A 1 266 ? 13.569 5.227 -11.906 1.00 79.75 266 ALA A N 1
ATOM 2122 C CA . ALA A 1 266 ? 13.663 6.252 -12.939 1.00 79.75 266 ALA A CA 1
ATOM 2123 C C . ALA A 1 266 ? 13.650 7.663 -12.333 1.00 79.75 266 ALA A C 1
ATOM 2125 O O . ALA A 1 266 ? 12.931 7.925 -11.372 1.00 79.75 266 ALA A O 1
ATOM 2126 N N . ASN A 1 267 ? 14.411 8.576 -12.945 1.00 82.44 267 ASN A N 1
ATOM 2127 C CA . ASN A 1 267 ? 14.367 10.020 -12.664 1.00 82.44 267 ASN A CA 1
ATOM 2128 C C . ASN A 1 267 ? 13.445 10.786 -13.634 1.00 82.44 267 ASN A C 1
ATOM 2130 O O . ASN A 1 267 ? 13.409 12.014 -13.612 1.00 82.44 267 ASN A O 1
ATOM 2134 N N . SER A 1 268 ? 12.725 10.073 -14.501 1.00 73.19 268 SER A N 1
ATOM 2135 C CA . SER A 1 268 ? 11.760 10.612 -15.458 1.00 73.19 268 SER A CA 1
ATOM 2136 C C . SER A 1 268 ? 10.421 9.880 -15.341 1.00 73.19 268 SER A C 1
ATOM 2138 O O . SER A 1 268 ? 10.322 8.795 -14.762 1.00 73.19 268 SER A O 1
ATOM 2140 N N . SER A 1 269 ? 9.372 10.511 -15.866 1.00 69.94 269 SER A N 1
ATOM 2141 C CA . SER A 1 269 ? 8.003 9.993 -15.905 1.00 69.94 269 SER A CA 1
ATOM 2142 C C . SER A 1 269 ? 7.927 8.595 -16.530 1.00 69.94 269 SER A C 1
ATOM 2144 O O . SER A 1 269 ? 8.755 8.247 -17.360 1.00 69.94 269 SER A O 1
ATOM 2146 N N . LYS A 1 270 ? 6.900 7.822 -16.145 1.00 63.19 270 LYS A N 1
ATOM 2147 C CA . LYS A 1 270 ? 6.614 6.419 -16.515 1.00 63.19 270 LYS A CA 1
ATOM 2148 C C . LYS A 1 270 ? 6.845 6.074 -17.998 1.00 63.19 270 LYS A C 1
ATOM 2150 O O . LYS A 1 270 ? 5.893 5.973 -18.769 1.00 63.19 270 LYS A O 1
ATOM 2155 N N . GLU A 1 271 ? 8.083 5.789 -18.367 1.00 65.00 271 GLU A N 1
ATOM 2156 C CA . GLU A 1 271 ? 8.407 5.147 -19.634 1.00 65.00 271 GLU A CA 1
ATOM 2157 C C . GLU A 1 271 ? 8.446 3.634 -19.422 1.00 65.00 271 GLU A C 1
ATOM 2159 O O . GLU A 1 271 ? 9.170 3.108 -18.578 1.00 65.00 271 GLU A O 1
ATOM 2164 N N . THR A 1 272 ? 7.612 2.916 -20.167 1.00 65.75 272 THR A N 1
ATOM 2165 C CA . THR A 1 272 ? 7.691 1.458 -20.259 1.00 65.75 272 THR A CA 1
ATOM 2166 C C . THR A 1 272 ? 8.526 1.110 -21.482 1.00 65.75 272 THR A C 1
ATOM 2168 O O . THR A 1 272 ? 8.196 1.543 -22.583 1.00 65.75 272 THR A O 1
ATOM 2171 N N . GLY A 1 273 ? 9.579 0.319 -21.300 1.00 74.25 273 GLY A N 1
ATOM 2172 C CA . GLY A 1 273 ? 10.458 -0.122 -22.379 1.00 74.25 273 GLY A CA 1
ATOM 2173 C C . GLY A 1 273 ? 10.968 -1.543 -22.158 1.00 74.25 273 GLY A C 1
ATOM 2174 O O . GLY A 1 273 ? 10.507 -2.256 -21.268 1.00 74.25 273 GLY A O 1
ATOM 2175 N N . GLY A 1 274 ? 11.944 -1.938 -22.972 1.00 73.94 274 GLY A N 1
ATOM 2176 C CA . GLY A 1 274 ? 12.503 -3.288 -22.975 1.00 73.94 274 GLY A CA 1
ATOM 2177 C C . GLY A 1 274 ? 11.833 -4.193 -24.008 1.00 73.94 274 GLY A C 1
ATOM 2178 O O . GLY A 1 274 ? 10.637 -4.107 -24.270 1.00 73.94 274 GLY A O 1
ATOM 2179 N N . SER A 1 275 ? 12.632 -5.068 -24.613 1.00 72.62 275 SER A N 1
ATOM 2180 C CA . SER A 1 275 ? 12.176 -6.062 -25.582 1.00 72.62 275 SER A CA 1
ATOM 2181 C C . SER A 1 275 ? 12.730 -7.428 -25.200 1.00 72.62 275 SER A C 1
ATOM 2183 O O . SER A 1 275 ? 13.894 -7.538 -24.817 1.00 72.62 275 SER A O 1
ATOM 2185 N N . LYS A 1 276 ? 11.908 -8.475 -25.323 1.00 79.94 276 LYS A N 1
ATOM 2186 C CA . LYS A 1 276 ? 12.355 -9.872 -25.190 1.00 79.94 276 LYS A CA 1
ATOM 2187 C C . LYS A 1 276 ? 12.948 -10.412 -26.507 1.00 79.94 276 LYS A C 1
ATOM 2189 O O . LYS A 1 276 ? 13.493 -11.510 -26.517 1.00 79.94 276 LYS A O 1
ATOM 2194 N N . THR A 1 277 ? 12.840 -9.660 -27.608 1.00 79.19 277 THR A N 1
ATOM 2195 C CA . THR A 1 277 ? 13.219 -10.087 -28.966 1.00 79.19 277 THR A CA 1
ATOM 2196 C C . THR A 1 277 ? 13.982 -8.998 -29.722 1.00 79.19 277 THR A C 1
ATOM 2198 O O . THR A 1 277 ? 13.657 -7.815 -29.618 1.00 79.19 277 THR A O 1
ATOM 2201 N N . ILE A 1 278 ? 14.964 -9.388 -30.534 1.00 74.06 278 ILE A N 1
ATOM 2202 C CA . ILE A 1 278 ? 15.664 -8.475 -31.449 1.00 74.06 278 ILE A CA 1
ATOM 2203 C C . ILE A 1 278 ? 14.785 -8.281 -32.687 1.00 74.06 278 ILE A C 1
ATOM 2205 O O . ILE A 1 278 ? 14.349 -9.253 -33.297 1.00 74.06 278 ILE A O 1
ATOM 2209 N N . SER A 1 279 ? 14.511 -7.033 -33.053 1.00 73.50 279 SER A N 1
ATOM 2210 C CA . SER A 1 279 ? 13.840 -6.684 -34.307 1.00 73.50 279 SER A CA 1
ATOM 2211 C C . SER A 1 279 ? 14.840 -6.104 -35.312 1.00 73.50 279 SER A C 1
ATOM 2213 O O . SER A 1 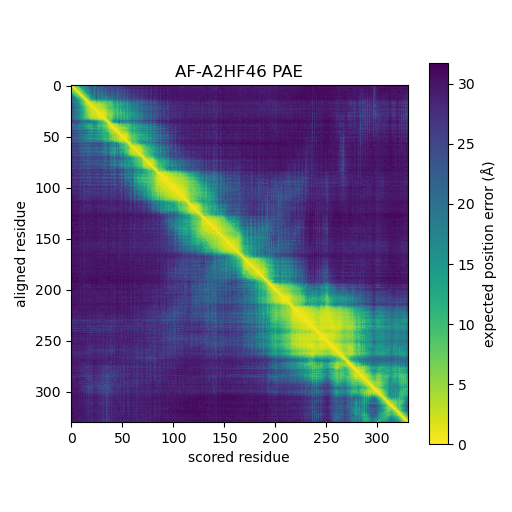279 ? 15.946 -5.719 -34.940 1.00 73.50 279 SER A O 1
ATOM 2215 N N . GLY A 1 280 ? 14.442 -5.972 -36.582 1.00 71.44 280 GLY A N 1
ATOM 2216 C CA . GLY A 1 280 ? 15.283 -5.331 -37.603 1.00 71.44 280 GLY A CA 1
ATOM 2217 C C . GLY A 1 280 ? 15.723 -3.897 -37.260 1.00 71.44 280 GLY A C 1
ATOM 2218 O O . GLY A 1 280 ? 16.791 -3.487 -37.687 1.00 71.44 280 GLY A O 1
ATOM 2219 N N . GLU A 1 281 ? 14.963 -3.160 -36.439 1.00 71.56 281 GLU A N 1
ATOM 2220 C CA . GLU A 1 281 ? 15.344 -1.812 -35.962 1.00 71.56 281 GLU A CA 1
ATOM 2221 C C . GLU A 1 281 ? 16.485 -1.843 -34.938 1.00 71.56 281 GLU A C 1
ATOM 2223 O O . GLU A 1 281 ? 17.157 -0.841 -34.718 1.00 71.56 281 GLU A O 1
ATOM 2228 N N . ASN A 1 282 ? 16.710 -2.994 -34.301 1.00 72.94 282 ASN A N 1
ATOM 2229 C CA . ASN A 1 282 ? 17.786 -3.188 -33.334 1.00 72.94 282 ASN A CA 1
ATOM 2230 C C . ASN A 1 282 ? 19.097 -3.634 -33.999 1.00 72.94 282 ASN A C 1
ATOM 2232 O O . ASN A 1 282 ? 20.106 -3.767 -33.307 1.00 72.94 282 ASN A O 1
ATOM 2236 N N . LEU A 1 283 ? 19.092 -3.889 -35.312 1.00 75.62 283 LEU A N 1
ATOM 2237 C CA . LEU A 1 283 ? 20.284 -4.267 -36.062 1.00 75.62 283 LEU A CA 1
ATOM 2238 C C . LEU A 1 283 ? 20.934 -3.012 -36.666 1.00 75.62 283 LEU A C 1
ATOM 2240 O O . LEU A 1 283 ? 20.246 -2.235 -37.330 1.00 75.62 283 LEU A O 1
ATOM 2244 N N . PRO A 1 284 ? 22.250 -2.798 -36.481 1.00 77.12 284 PRO A N 1
ATOM 2245 C CA . PRO A 1 284 ? 22.945 -1.710 -37.150 1.00 77.12 284 PRO A CA 1
ATOM 2246 C C . PRO A 1 284 ? 22.912 -1.899 -38.671 1.00 77.12 284 PRO A C 1
ATOM 2248 O O . PRO A 1 284 ? 22.825 -3.023 -39.184 1.00 77.12 284 PRO A O 1
ATOM 2251 N N . ALA A 1 285 ? 23.027 -0.787 -39.400 1.00 73.94 285 ALA A N 1
ATOM 2252 C CA . ALA A 1 285 ? 23.219 -0.832 -40.842 1.00 73.94 285 ALA A CA 1
ATOM 2253 C C . ALA A 1 285 ? 24.465 -1.674 -41.158 1.00 73.94 285 ALA A C 1
ATOM 2255 O O . ALA A 1 285 ? 25.548 -1.421 -40.630 1.00 73.94 285 ALA A O 1
ATOM 2256 N N . HIS A 1 286 ? 24.305 -2.682 -42.011 1.00 69.88 286 HIS A N 1
ATOM 2257 C CA . HIS A 1 286 ? 25.392 -3.549 -42.443 1.00 69.88 286 HIS A CA 1
ATOM 2258 C C . HIS A 1 286 ? 25.346 -3.721 -43.960 1.00 69.88 286 HIS A C 1
ATOM 2260 O O . HIS A 1 286 ? 24.293 -3.607 -44.585 1.00 69.88 286 HIS A O 1
ATOM 2266 N N . SER A 1 287 ? 26.510 -3.968 -44.551 1.00 65.25 287 SER A N 1
ATOM 2267 C CA . SER A 1 287 ? 26.669 -4.228 -45.981 1.00 65.25 287 SER A CA 1
ATOM 2268 C C . SER A 1 287 ? 27.283 -5.604 -46.175 1.00 65.25 287 SER A C 1
ATOM 2270 O O . SER A 1 287 ? 28.124 -6.028 -45.385 1.00 65.25 287 SER A O 1
ATOM 2272 N N . HIS A 1 288 ? 26.875 -6.286 -47.239 1.00 69.94 288 HIS A N 1
ATOM 2273 C CA . HIS A 1 288 ? 27.506 -7.526 -47.673 1.00 69.94 288 HIS A CA 1
ATOM 2274 C C . HIS A 1 288 ? 28.401 -7.217 -48.863 1.00 69.94 288 HIS A C 1
ATOM 2276 O O . HIS A 1 288 ? 27.949 -6.634 -49.849 1.00 69.94 288 HIS A O 1
ATOM 2282 N N . TYR A 1 289 ? 29.671 -7.600 -48.767 1.00 61.78 289 TYR A N 1
ATOM 2283 C CA . TYR A 1 289 ? 30.587 -7.535 -49.897 1.00 61.78 289 TYR A CA 1
ATOM 2284 C C . TYR A 1 289 ? 30.440 -8.808 -50.715 1.00 61.78 289 TYR A C 1
ATOM 2286 O O . TYR A 1 289 ? 30.610 -9.912 -50.200 1.00 61.78 289 TYR A O 1
ATOM 2294 N N . ILE A 1 290 ? 30.130 -8.646 -51.996 1.00 65.12 290 ILE A N 1
ATOM 2295 C CA . ILE A 1 290 ? 30.066 -9.755 -52.940 1.00 65.12 290 ILE A CA 1
ATOM 2296 C C . ILE A 1 290 ? 31.317 -9.678 -53.805 1.00 65.12 290 ILE A C 1
ATOM 2298 O O . ILE A 1 290 ? 31.533 -8.691 -54.505 1.00 65.12 290 ILE A O 1
ATOM 2302 N N . ASN A 1 291 ? 32.145 -10.718 -53.735 1.00 65.25 291 ASN A N 1
ATOM 2303 C CA . ASN A 1 291 ? 33.273 -10.897 -54.638 1.00 65.25 291 ASN A CA 1
ATOM 2304 C C . ASN A 1 291 ? 32.844 -11.839 -55.765 1.00 65.25 291 ASN A C 1
ATOM 2306 O O . ASN A 1 291 ? 32.396 -12.955 -55.499 1.00 65.25 291 ASN A O 1
ATOM 2310 N N . LEU A 1 292 ? 32.958 -11.377 -57.006 1.00 70.38 292 LEU A N 1
ATOM 2311 C CA . LEU A 1 292 ? 32.639 -12.159 -58.192 1.00 70.38 292 LEU A CA 1
ATOM 2312 C C . LEU A 1 292 ? 33.921 -12.427 -58.969 1.00 70.38 292 LEU A C 1
ATOM 2314 O O . LEU A 1 292 ? 34.701 -11.516 -59.234 1.00 70.38 292 LEU A O 1
ATOM 2318 N N . THR A 1 293 ? 34.117 -13.680 -59.359 1.00 69.69 293 THR A N 1
ATOM 2319 C CA . THR A 1 293 ? 35.238 -14.094 -60.199 1.00 69.69 293 THR A CA 1
ATOM 2320 C C . THR A 1 293 ? 34.731 -14.488 -61.583 1.00 69.69 293 THR A C 1
ATOM 2322 O O . THR A 1 293 ? 33.612 -14.978 -61.743 1.00 69.69 293 THR A O 1
ATOM 2325 N N . THR A 1 294 ? 35.553 -14.252 -62.603 1.00 70.62 294 THR A N 1
ATOM 2326 C CA . THR A 1 294 ? 35.331 -14.746 -63.966 1.00 70.62 294 THR A CA 1
ATOM 2327 C C . THR A 1 294 ? 36.584 -15.464 -64.455 1.00 70.62 294 THR A C 1
ATOM 2329 O O . THR A 1 294 ? 37.690 -15.160 -64.008 1.00 70.62 294 THR A O 1
ATOM 2332 N N . ALA A 1 295 ? 36.413 -16.415 -65.371 1.00 76.00 295 ALA A N 1
ATOM 2333 C CA . ALA A 1 295 ? 37.519 -17.093 -66.045 1.00 76.00 295 ALA A CA 1
ATOM 2334 C C . ALA A 1 295 ? 37.953 -16.386 -67.348 1.00 76.00 295 ALA A C 1
ATOM 2336 O O . ALA A 1 295 ? 38.907 -16.822 -67.987 1.00 76.00 295 ALA A O 1
ATOM 2337 N N . GLU A 1 296 ? 37.268 -15.311 -67.754 1.00 69.31 296 GLU A N 1
ATOM 2338 C CA . GLU A 1 296 ? 37.504 -14.604 -69.019 1.00 69.31 296 GLU A CA 1
ATOM 2339 C C . GLU A 1 296 ? 38.216 -13.256 -68.808 1.00 69.31 296 GLU A C 1
ATOM 2341 O O . GLU A 1 296 ? 37.886 -12.497 -67.897 1.00 69.31 296 GLU A O 1
ATOM 2346 N N . ALA A 1 297 ? 39.190 -12.940 -69.670 1.00 72.69 297 ALA A N 1
ATOM 2347 C CA . ALA A 1 297 ? 39.940 -11.682 -69.635 1.00 72.69 297 ALA A CA 1
ATOM 2348 C C . ALA A 1 297 ? 39.292 -10.596 -70.519 1.00 72.69 297 ALA A C 1
ATOM 2350 O O . ALA A 1 297 ? 38.834 -10.879 -71.624 1.00 72.69 297 ALA A O 1
ATOM 2351 N N . GLY A 1 298 ? 39.313 -9.336 -70.063 1.00 73.00 298 GLY A N 1
ATOM 2352 C CA . GLY A 1 298 ? 38.776 -8.172 -70.788 1.00 73.00 298 GLY A CA 1
ATOM 2353 C C . GLY A 1 298 ? 37.568 -7.510 -70.109 1.00 73.00 298 GLY A C 1
ATOM 2354 O O . GLY A 1 298 ? 37.127 -7.930 -69.038 1.00 73.00 298 GLY A O 1
ATOM 2355 N N . TRP A 1 299 ? 37.047 -6.437 -70.717 1.00 70.19 299 TRP A N 1
ATOM 2356 C CA . TRP A 1 299 ? 35.899 -5.684 -70.192 1.00 70.19 299 TRP A CA 1
ATOM 2357 C C . TRP A 1 299 ? 34.621 -6.519 -70.264 1.00 70.19 299 TRP A C 1
ATOM 2359 O O . TRP A 1 299 ? 34.150 -6.856 -71.348 1.00 70.19 299 TRP A O 1
ATOM 2369 N N . HIS A 1 300 ? 34.027 -6.801 -69.110 1.00 71.12 300 HIS A N 1
ATOM 2370 C CA . HIS A 1 300 ? 32.784 -7.554 -69.015 1.00 71.12 300 HIS A CA 1
ATOM 2371 C C . HIS A 1 300 ? 31.887 -6.992 -67.909 1.00 71.12 300 HIS A C 1
ATOM 2373 O O . HIS A 1 300 ? 32.278 -6.111 -67.143 1.00 71.12 300 HIS A O 1
ATOM 2379 N N . LYS A 1 301 ? 30.641 -7.472 -67.865 1.00 66.00 301 LYS A N 1
ATOM 2380 C CA . LYS A 1 301 ? 29.624 -7.054 -66.896 1.00 66.00 301 LYS A CA 1
ATOM 2381 C C . LYS A 1 301 ? 29.058 -8.289 -66.216 1.00 66.00 301 LYS A C 1
ATOM 2383 O O . LYS A 1 301 ? 28.651 -9.227 -66.899 1.00 66.00 301 LYS A O 1
ATOM 2388 N N . HIS A 1 302 ? 28.970 -8.271 -64.892 1.00 69.00 302 HIS A N 1
ATOM 2389 C CA . HIS A 1 302 ? 28.260 -9.310 -64.158 1.00 69.00 302 HIS A CA 1
ATOM 2390 C C . HIS A 1 302 ? 26.753 -9.041 -64.203 1.00 69.00 302 HIS A C 1
ATOM 2392 O O . HIS A 1 302 ? 26.297 -7.935 -63.909 1.00 69.00 302 HIS A O 1
ATOM 2398 N N . ARG A 1 303 ? 25.973 -10.057 -64.583 1.00 60.19 303 ARG A N 1
ATOM 2399 C CA . ARG A 1 303 ? 24.509 -10.030 -64.512 1.00 60.19 303 ARG A CA 1
ATOM 2400 C C . ARG A 1 303 ? 24.068 -10.918 -63.357 1.00 60.19 303 ARG A C 1
ATOM 2402 O O . ARG A 1 303 ? 24.268 -12.126 -63.410 1.00 60.19 303 ARG A O 1
ATOM 2409 N N . TYR A 1 304 ? 23.442 -10.319 -62.353 1.00 60.16 304 TYR A N 1
ATOM 2410 C CA . TYR A 1 304 ? 22.752 -11.059 -61.302 1.00 60.16 304 TYR A CA 1
ATOM 2411 C C . TYR A 1 304 ? 21.406 -11.563 -61.848 1.00 60.16 304 TYR A C 1
ATOM 2413 O O . TYR A 1 304 ? 20.621 -10.775 -62.378 1.00 60.16 304 TYR A O 1
ATOM 2421 N N . TRP A 1 305 ? 21.154 -12.867 -61.757 1.00 48.06 305 TRP A N 1
ATOM 2422 C CA . TRP A 1 305 ? 19.871 -13.513 -62.058 1.00 48.06 305 TRP A CA 1
ATOM 2423 C C . TRP A 1 305 ? 19.260 -14.052 -60.750 1.00 48.06 305 TRP A C 1
ATOM 2425 O O . TRP A 1 305 ? 19.991 -14.299 -59.796 1.00 48.06 305 TRP A O 1
ATOM 2435 N N . ASP A 1 306 ? 17.929 -14.155 -60.686 1.00 45.16 306 ASP A N 1
ATOM 2436 C CA . ASP A 1 306 ? 17.138 -14.623 -59.526 1.00 45.16 306 ASP A CA 1
ATOM 2437 C C . ASP A 1 306 ? 17.044 -13.710 -58.297 1.00 45.16 306 ASP A C 1
ATOM 2439 O O . ASP A 1 306 ? 16.998 -14.149 -57.149 1.00 45.16 306 ASP A O 1
ATOM 2443 N N . TRP A 1 307 ? 16.848 -12.414 -58.524 1.00 50.34 307 TRP A N 1
ATOM 2444 C CA . TRP A 1 307 ? 16.185 -11.586 -57.519 1.00 50.34 307 TRP A CA 1
ATOM 2445 C C . TRP A 1 307 ? 14.677 -11.846 -57.499 1.00 50.34 307 TRP A C 1
ATOM 2447 O O . TRP A 1 307 ? 13.865 -10.998 -57.865 1.00 50.34 307 TRP A O 1
ATOM 2457 N N . THR A 1 308 ? 14.263 -13.025 -57.043 1.00 50.72 308 THR A N 1
ATOM 2458 C CA . THR A 1 308 ? 12.946 -13.112 -56.411 1.00 50.72 308 THR A CA 1
ATOM 2459 C C . THR A 1 308 ? 13.082 -12.366 -55.095 1.00 50.72 308 THR A C 1
ATOM 2461 O O . THR A 1 308 ? 13.747 -12.863 -54.189 1.00 50.72 308 THR A O 1
ATOM 2464 N N . GLY A 1 309 ? 12.544 -11.143 -55.017 1.00 53.41 309 GLY A N 1
ATOM 2465 C CA . GLY A 1 309 ? 12.536 -10.370 -53.774 1.00 53.41 309 GLY A CA 1
ATOM 2466 C C . GLY A 1 309 ? 12.142 -11.286 -52.619 1.00 53.41 309 GLY A C 1
ATOM 2467 O O . GLY A 1 309 ? 11.173 -12.037 -52.747 1.00 53.41 309 GLY A O 1
ATOM 2468 N N . MET A 1 310 ? 12.943 -11.306 -51.553 1.00 53.38 310 MET A N 1
ATOM 2469 C CA . MET A 1 310 ? 12.686 -12.175 -50.409 1.00 53.38 310 MET A CA 1
ATOM 2470 C C . MET A 1 310 ? 11.359 -11.746 -49.783 1.00 53.38 310 MET A C 1
ATOM 2472 O O . MET A 1 310 ? 11.286 -10.768 -49.047 1.00 53.38 310 MET A O 1
ATOM 2476 N N . THR A 1 311 ? 10.291 -12.450 -50.149 1.00 52.56 311 THR A N 1
ATOM 2477 C CA . THR A 1 311 ? 8.940 -12.218 -49.647 1.00 52.56 311 THR A CA 1
ATOM 2478 C C . THR A 1 311 ? 8.782 -13.028 -48.368 1.00 52.56 311 THR A C 1
ATOM 2480 O O . THR A 1 311 ? 9.125 -14.217 -48.325 1.00 52.56 311 THR A O 1
ATOM 2483 N N . LYS A 1 312 ? 8.259 -12.398 -47.318 1.00 48.84 312 LYS A N 1
ATOM 2484 C CA . LYS A 1 312 ? 8.036 -13.044 -46.023 1.00 48.84 312 LYS A CA 1
ATOM 2485 C C . LYS A 1 312 ? 7.204 -14.326 -46.188 1.00 48.84 312 LYS A C 1
ATOM 2487 O O . LYS A 1 312 ? 6.169 -14.316 -46.850 1.00 48.84 312 LYS A O 1
ATOM 2492 N N . GLY A 1 313 ? 7.651 -15.432 -45.585 1.00 51.97 313 GLY A N 1
ATOM 2493 C CA . GLY A 1 313 ? 6.893 -16.695 -45.536 1.00 51.97 313 GLY A CA 1
ATOM 2494 C C . GLY A 1 313 ? 7.310 -17.802 -46.517 1.00 51.97 313 GLY A C 1
ATOM 2495 O O . GLY A 1 313 ? 6.773 -18.902 -46.425 1.00 51.97 313 GLY A O 1
ATOM 2496 N N . LYS A 1 314 ? 8.298 -17.588 -47.399 1.00 53.25 314 LYS A N 1
ATOM 2497 C CA . LYS A 1 314 ? 8.904 -18.661 -48.227 1.00 53.25 314 LYS A CA 1
ATOM 2498 C C . LYS A 1 314 ? 10.244 -19.176 -47.67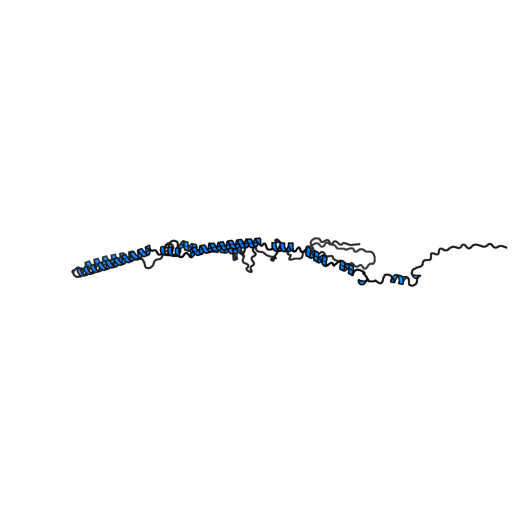9 1.00 53.25 314 LYS A C 1
ATOM 2500 O O . LYS A 1 314 ? 11.194 -19.359 -48.429 1.00 53.25 314 LYS A O 1
ATOM 2505 N N . GLY A 1 315 ? 10.328 -19.381 -46.363 1.00 50.22 315 GLY A N 1
ATOM 2506 C CA . GLY A 1 315 ? 11.551 -19.846 -45.686 1.00 50.22 315 GLY A CA 1
ATOM 2507 C C . GLY A 1 315 ? 12.543 -18.742 -45.294 1.00 50.22 315 GLY A C 1
ATOM 2508 O O . GLY A 1 315 ? 13.605 -19.048 -44.765 1.00 50.22 315 GLY A O 1
ATOM 2509 N N . TYR A 1 316 ? 12.183 -17.472 -45.507 1.00 48.81 316 TYR A N 1
ATOM 2510 C CA . TYR A 1 316 ? 12.970 -16.299 -45.121 1.00 48.81 316 TYR A CA 1
ATOM 2511 C C . TYR A 1 316 ? 12.192 -15.451 -44.107 1.00 48.81 316 TYR A C 1
ATOM 2513 O O . TYR A 1 316 ? 11.024 -15.123 -44.343 1.00 48.81 316 TYR A O 1
ATOM 2521 N N . ASP A 1 317 ? 12.838 -15.099 -42.993 1.00 54.47 317 ASP A N 1
ATOM 2522 C CA . ASP A 1 317 ? 12.276 -14.246 -41.939 1.00 54.47 317 ASP A CA 1
ATOM 2523 C C . ASP A 1 317 ? 12.784 -12.805 -42.103 1.00 54.47 317 ASP A C 1
ATOM 2525 O O . ASP A 1 317 ? 13.745 -12.370 -41.471 1.00 54.47 317 ASP A O 1
ATOM 2529 N N . VAL A 1 318 ? 12.186 -12.084 -43.053 1.00 55.41 318 VAL A N 1
ATOM 2530 C CA . VAL A 1 318 ? 12.499 -10.679 -43.357 1.00 55.41 318 VAL A CA 1
ATOM 2531 C C . VAL A 1 318 ? 11.290 -9.788 -43.050 1.00 55.41 318 VAL A C 1
ATOM 2533 O O . VAL A 1 318 ? 10.142 -10.198 -43.240 1.00 55.41 318 VAL A O 1
ATOM 2536 N N . LYS A 1 319 ? 11.536 -8.560 -42.562 1.00 51.66 319 LYS A N 1
ATOM 2537 C CA . LYS A 1 319 ? 10.507 -7.508 -42.456 1.00 51.66 319 LYS A CA 1
ATOM 2538 C C . LYS A 1 319 ? 10.176 -7.048 -43.882 1.00 51.66 319 LYS A C 1
ATOM 2540 O O . LYS A 1 319 ? 11.029 -6.433 -44.497 1.00 51.66 319 LYS A O 1
ATOM 2545 N N . ASP A 1 320 ? 8.994 -7.414 -44.374 1.00 50.84 320 ASP A N 1
ATOM 2546 C CA . ASP A 1 320 ? 8.277 -6.938 -45.570 1.00 50.84 320 ASP A CA 1
ATOM 2547 C C . ASP A 1 320 ? 9.130 -6.451 -46.767 1.00 50.84 320 ASP A C 1
ATOM 2549 O O . ASP A 1 320 ? 9.733 -5.385 -46.731 1.00 50.84 320 ASP A O 1
ATOM 2553 N N . ASP A 1 321 ? 9.128 -7.231 -47.857 1.00 52.41 321 ASP A N 1
ATOM 2554 C CA . ASP A 1 321 ? 9.651 -6.892 -49.194 1.00 52.41 321 ASP A CA 1
ATOM 2555 C C . ASP A 1 321 ? 10.951 -6.065 -49.220 1.00 52.41 321 ASP A C 1
ATOM 2557 O O . ASP A 1 321 ? 11.041 -4.997 -49.835 1.00 52.41 321 ASP A O 1
ATOM 2561 N N . VAL A 1 322 ? 12.003 -6.591 -48.584 1.00 50.19 322 VAL A N 1
ATOM 2562 C CA . VAL A 1 322 ? 13.336 -5.977 -48.610 1.00 50.19 322 VAL A CA 1
ATOM 2563 C C . VAL A 1 322 ? 13.903 -6.030 -50.032 1.00 50.19 322 VAL A C 1
ATOM 2565 O O . VAL A 1 322 ? 14.316 -7.081 -50.526 1.00 50.19 322 VAL A O 1
ATOM 2568 N N . LYS A 1 323 ? 13.963 -4.871 -50.694 1.00 52.31 323 LYS A N 1
ATOM 2569 C CA . LYS A 1 323 ? 14.767 -4.663 -51.903 1.00 52.31 323 LYS A CA 1
ATOM 2570 C C . LYS A 1 323 ? 16.147 -4.179 -51.469 1.00 52.31 323 LYS A C 1
ATOM 2572 O O . LYS A 1 323 ? 16.261 -3.068 -50.961 1.00 52.31 323 LYS A O 1
ATOM 2577 N N . PHE A 1 324 ? 17.201 -4.973 -51.652 1.00 53.41 324 PHE A N 1
ATOM 2578 C CA . PHE A 1 324 ? 18.554 -4.442 -51.450 1.00 53.41 324 PHE A CA 1
ATOM 2579 C C . PHE A 1 324 ? 18.828 -3.337 -52.506 1.00 53.41 324 PHE A C 1
ATOM 2581 O O . PHE A 1 324 ? 18.438 -3.422 -53.672 1.00 53.41 324 PHE A O 1
ATOM 2588 N N . ALA A 1 325 ? 19.470 -2.247 -52.112 1.00 45.72 325 ALA A N 1
ATOM 2589 C CA . ALA A 1 325 ? 19.995 -1.289 -53.075 1.00 45.72 325 ALA A CA 1
ATOM 2590 C C . ALA A 1 325 ? 21.441 -1.700 -53.360 1.00 45.72 325 ALA A C 1
ATOM 2592 O O . ALA A 1 325 ? 22.287 -1.615 -52.472 1.00 45.72 325 ALA A O 1
ATOM 2593 N N . ILE A 1 326 ? 21.732 -2.185 -54.569 1.00 51.78 326 ILE A N 1
ATOM 2594 C CA . ILE A 1 326 ? 23.117 -2.400 -54.997 1.00 51.78 326 ILE A CA 1
ATOM 2595 C C . ILE A 1 326 ? 23.584 -1.102 -55.655 1.00 51.78 326 ILE A C 1
ATOM 2597 O O . ILE A 1 326 ? 23.203 -0.803 -56.785 1.00 51.78 326 ILE A O 1
ATOM 2601 N N . ASN A 1 327 ? 24.410 -0.328 -54.953 1.00 41.44 327 ASN A N 1
ATOM 2602 C CA . ASN A 1 327 ? 25.152 0.764 -55.576 1.00 41.44 327 ASN A CA 1
ATOM 2603 C C . ASN A 1 327 ? 26.363 0.172 -56.307 1.00 41.44 327 ASN A C 1
ATOM 2605 O O . ASN A 1 327 ? 27.415 -0.046 -55.710 1.00 41.44 327 ASN A O 1
ATOM 2609 N N . CYS A 1 328 ? 26.207 -0.112 -57.600 1.00 42.91 328 CYS A N 1
ATOM 2610 C CA . CYS A 1 328 ? 27.335 -0.411 -58.479 1.00 42.91 328 CYS A CA 1
ATOM 2611 C C . CYS A 1 328 ? 27.997 0.908 -58.900 1.00 42.91 328 CYS A C 1
ATOM 2613 O O . CYS A 1 328 ? 27.392 1.683 -59.643 1.00 42.91 328 CYS A O 1
ATOM 2615 N N . TYR A 1 329 ? 29.226 1.158 -58.450 1.00 43.81 329 TYR A N 1
ATOM 2616 C CA . TYR A 1 329 ? 30.079 2.192 -59.040 1.00 43.81 329 TYR A CA 1
ATOM 2617 C C . TYR A 1 329 ? 30.837 1.581 -60.227 1.00 43.81 329 TYR A C 1
ATOM 2619 O O . TYR A 1 329 ? 31.352 0.468 -60.112 1.00 43.81 329 TYR A O 1
ATOM 2627 N N . TRP A 1 330 ? 30.808 2.282 -61.364 1.00 39.69 330 TRP A N 1
ATOM 2628 C CA . TRP A 1 330 ? 31.389 1.872 -62.648 1.00 39.69 330 TRP A CA 1
ATOM 2629 C C . TRP A 1 330 ? 32.797 2.419 -62.830 1.00 39.69 330 TRP A C 1
ATOM 2631 O O . TRP A 1 330 ? 33.019 3.578 -62.405 1.00 39.69 330 TRP A O 1
#

Foldseek 3Di:
DDDDDDDDDPPPPPPPDDDDCVNDPCSVVVVCVPPPPDDDDDPVNDPCPVVVVVVVCPVVVVVVVVVVVPPVVCVVVVVVVVPPVVVVVVVVVVVVVVVVVVVVVVVVVVCVVPPVVVVVVVVVVVVVVVVVVVVVVVVVVVVVVVVVVVVVVVVVVVVVVVVVVDPDDPVVVVVVVVVVVVVVVVVVVVPDDDPDDDDDPVVDPCPVVVVVVVVPCVVVVVVLQVVVCVVAPPPDDDDDPDPDDVCVVSVDDDDDDDPPDDDDDDPDPDDDDDDPDDDPVNDDDDDDDDDDDDPDDDDDDDDDPDPPQPAPPPPDHDDGRDDDDDPDDD

InterPro domains:
  IPR053827 Baseplate structural protein Gp10, C-terminal domain [PF21939] (227-296)

Organism: Trichomonas vaginalis (strain ATCC PRA-98 / G3) (NCBI:txid412133)

Mean predicted aligned error: 23.47 Å

Solvent-accessible surface area (backbone atoms only — not comparable to full-atom values): 21778 Å² total; per-residue (Å²): 136,88,80,89,83,82,83,81,81,82,76,79,74,84,70,85,79,82,84,57,71,82,77,42,85,66,46,65,60,59,58,56,70,71,70,75,74,82,83,80,86,56,76,86,74,48,80,62,50,70,63,56,52,56,69,74,58,53,61,64,57,58,50,51,53,47,54,61,70,52,44,63,66,58,53,50,51,50,52,57,59,71,48,50,57,66,59,52,53,50,51,50,50,57,48,49,56,52,51,52,51,52,51,53,53,49,51,53,53,48,51,64,73,63,39,59,66,60,56,49,51,50,47,60,65,62,48,49,57,66,61,53,50,49,48,50,52,47,55,51,50,50,53,51,46,54,52,52,49,54,48,49,50,53,51,47,51,49,51,49,54,53,49,71,74,42,96,70,67,71,71,61,57,52,59,56,52,53,59,52,49,56,54,52,52,58,54,52,72,75,69,58,79,71,96,74,83,84,82,59,75,81,78,42,82,66,49,62,61,54,49,54,61,70,64,57,55,59,68,61,53,51,51,53,48,54,53,49,43,70,78,48,43,96,87,61,86,86,87,73,94,62,92,68,57,59,39,71,77,70,68,54,78,88,81,82,90,85,74,100,72,82,92,73,97,68,98,63,78,95,76,86,80,89,71,99,65,90,51,79,88,75,51,76,94,80,84,85,87,82,87,85,85,78,97,72,89,77,95,80,80,92,79,91,78,82,84,69,65,59,48,60,78,77,90,44,96,52,82,70,66,56,74,86,83,83,86,79,84,131

Sequence (330 aa):
MSSEVTRAENEYSKKTHIHTIANITNLQETLNSKSDVGHTHSISEITDLNVSLEKKADKTYVNSELEEKVDRGCMASALVKKADKEYVDEKDNEIIERVEWYHERTTKILKTKADTGWVSGCLDLKADKETVDMLTQTVSSHTRGLMEDGQQLKELEKGVTELRNTKADSTWIAGYVDATKEYIFAWTEGTYPQKYHTHSISDVNELQEKLDKKADKTELQTLKTEILQTLYPIGSIYTSMNSTRPEVVLGLGTWTQIVDRFLYCANSSKETGGSKTISGENLPAHSHYINLTTAEAGWHKHRYWDWTGMTKGKGYDVKDDVKFAINCYW

Radius of gyration: 64.86 Å; Cα contacts (8 Å, |Δi|>4): 45; chains: 1; bounding box: 149×58×215 Å

pLDDT: mean 71.27, std 13.82, range [39.69, 96.12]

Secondary structure (DSSP, 8-state):
--------------------GGGSTTHHHHHHTTTSS-----GGGSTTHHHHHHHH--HHHHHHHHHHHS-HHHHHHHHHHHS-HHHHHHHHHHHHHHHHHHHHHHHHHHHHHT-HHHHHHHHHHHS-HHHHHHHHHHHHHHHHHHHHHHHHHHHHHHHHHHHHTS---HHHHHHHHHHHHHHHHHHHHHHSPPS-----GGGSTTHHHHHHHHH--HHHHHHHHHHHHHHS-TT-----SS-S-HHHHHS-S------S------SSS------SS--GGGSPP---------SS-SS----------B-TTSS---SS-B--------